Protein AF-A0A182LRI2-F1 (afdb_monomer_lite)

Structure (mmCIF, N/CA/C/O backbone):
data_AF-A0A182LRI2-F1
#
_entry.id   AF-A0A182LRI2-F1
#
loop_
_atom_site.group_PDB
_atom_site.id
_atom_site.type_symbol
_atom_site.label_atom_id
_atom_site.label_alt_id
_atom_site.label_comp_id
_atom_site.label_asym_id
_atom_site.label_entity_id
_atom_site.label_seq_id
_atom_site.pdbx_PDB_ins_code
_atom_site.Cartn_x
_atom_site.Cartn_y
_atom_site.Cartn_z
_atom_site.occupancy
_atom_site.B_iso_or_equiv
_atom_site.auth_seq_id
_atom_site.auth_comp_id
_atom_site.auth_asym_id
_atom_site.auth_atom_id
_atom_site.pdbx_PDB_model_num
ATOM 1 N N . MET A 1 1 ? 10.191 -14.625 -19.311 1.00 62.12 1 MET A N 1
ATOM 2 C CA . MET A 1 1 ? 11.609 -14.871 -19.657 1.00 62.12 1 MET A CA 1
ATOM 3 C C . MET A 1 1 ? 11.807 -14.987 -21.168 1.00 62.12 1 MET A C 1
ATOM 5 O O . MET A 1 1 ? 12.563 -14.199 -21.714 1.00 62.12 1 MET A O 1
ATOM 9 N N . ILE A 1 2 ? 11.053 -15.859 -21.853 1.00 77.94 2 ILE A N 1
ATOM 10 C CA . ILE A 1 2 ? 11.145 -16.074 -23.314 1.00 77.94 2 ILE A CA 1
ATOM 11 C C . ILE A 1 2 ? 10.992 -14.772 -24.117 1.00 77.94 2 ILE A C 1
ATOM 13 O O . ILE A 1 2 ? 11.829 -14.479 -24.958 1.00 77.94 2 ILE A O 1
ATOM 17 N N . LYS A 1 3 ? 9.995 -13.933 -23.792 1.00 77.19 3 LYS A N 1
ATOM 18 C CA . LYS A 1 3 ? 9.795 -12.628 -24.455 1.00 77.19 3 LYS A CA 1
ATOM 19 C C . LYS A 1 3 ? 11.048 -11.735 -24.443 1.00 77.19 3 LYS A C 1
ATOM 21 O O . LYS A 1 3 ? 11.321 -11.081 -25.433 1.00 77.19 3 LYS A O 1
ATOM 26 N N . MET A 1 4 ? 11.810 -11.726 -23.349 1.00 84.06 4 MET A N 1
ATOM 27 C CA . MET A 1 4 ? 13.018 -10.901 -23.223 1.00 84.06 4 MET A CA 1
ATOM 28 C C . MET A 1 4 ? 14.158 -11.441 -24.093 1.00 84.06 4 MET A C 1
ATOM 30 O O . MET A 1 4 ? 14.814 -10.671 -24.783 1.00 84.06 4 MET A O 1
ATOM 34 N N . MET A 1 5 ? 14.351 -12.765 -24.096 1.00 84.88 5 MET A N 1
ATOM 35 C CA . MET A 1 5 ? 15.349 -13.434 -24.939 1.00 84.88 5 MET A CA 1
ATOM 36 C C . MET A 1 5 ? 15.062 -13.214 -26.427 1.00 84.88 5 MET A C 1
ATOM 38 O O . MET A 1 5 ? 15.963 -12.862 -27.179 1.00 84.88 5 MET A O 1
ATOM 42 N N . VAL A 1 6 ? 13.796 -13.335 -26.837 1.00 89.12 6 VAL A N 1
ATOM 43 C CA . VAL A 1 6 ? 13.377 -13.090 -28.224 1.00 89.12 6 VAL A CA 1
ATOM 44 C C . VAL A 1 6 ? 13.665 -11.645 -28.648 1.00 89.12 6 VAL A C 1
ATOM 46 O O . VAL A 1 6 ? 14.217 -11.440 -29.723 1.00 89.12 6 VAL A O 1
ATOM 49 N N . THR A 1 7 ? 13.378 -10.645 -27.807 1.00 87.75 7 THR A N 1
ATOM 50 C CA . THR A 1 7 ? 13.679 -9.235 -28.125 1.00 87.75 7 THR A CA 1
ATOM 51 C C . THR A 1 7 ? 15.173 -8.983 -28.325 1.00 87.75 7 THR A C 1
ATOM 53 O O . THR A 1 7 ? 15.544 -8.280 -29.260 1.00 87.75 7 THR A O 1
ATOM 56 N N . VAL A 1 8 ? 16.037 -9.573 -27.490 1.00 88.69 8 VAL A N 1
ATOM 57 C CA . VAL A 1 8 ? 17.499 -9.444 -27.640 1.00 88.69 8 VAL A CA 1
ATOM 58 C C . VAL A 1 8 ? 17.961 -10.030 -28.975 1.00 88.69 8 VAL A C 1
ATOM 60 O O . VAL A 1 8 ? 18.724 -9.387 -29.692 1.00 88.69 8 VAL A O 1
ATOM 63 N N . VAL A 1 9 ? 17.448 -11.208 -29.348 1.00 92.00 9 VAL A N 1
ATOM 64 C CA . VAL A 1 9 ? 17.765 -11.842 -30.638 1.00 92.00 9 VAL A CA 1
ATOM 65 C C . VAL A 1 9 ? 17.278 -10.985 -31.808 1.00 92.00 9 VAL A C 1
ATOM 67 O O . VAL A 1 9 ? 18.029 -10.776 -32.754 1.00 92.00 9 VAL A O 1
ATOM 70 N N . ILE A 1 10 ? 16.067 -10.426 -31.734 1.00 92.88 10 ILE A N 1
ATOM 71 C CA . ILE A 1 10 ? 15.532 -9.548 -32.783 1.00 92.88 10 ILE A CA 1
ATOM 72 C C . ILE A 1 10 ? 16.414 -8.306 -32.957 1.00 92.88 10 ILE A C 1
ATOM 74 O O . ILE A 1 10 ? 16.828 -8.006 -34.074 1.00 92.88 10 ILE A O 1
ATOM 78 N N . VAL A 1 11 ? 16.757 -7.606 -31.872 1.00 92.50 11 VAL A N 1
ATOM 79 C CA . VAL A 1 11 ? 17.605 -6.405 -31.949 1.00 92.50 11 VAL A CA 1
ATOM 80 C C . VAL A 1 11 ? 18.990 -6.745 -32.494 1.00 92.50 11 VAL A C 1
ATOM 82 O O . VAL A 1 11 ? 19.477 -6.048 -33.380 1.00 92.50 11 VAL A O 1
ATOM 85 N N . PHE A 1 12 ? 19.583 -7.859 -32.057 1.00 93.12 12 PHE A N 1
ATOM 86 C CA . PHE A 1 12 ? 20.834 -8.357 -32.624 1.00 93.12 12 PHE A CA 1
ATOM 87 C C . PHE A 1 12 ? 20.717 -8.576 -34.138 1.00 93.12 12 PHE A C 1
ATOM 89 O O . PHE A 1 12 ? 21.536 -8.064 -34.898 1.00 93.12 12 PHE A O 1
ATOM 96 N N . THR A 1 13 ? 19.669 -9.263 -34.602 1.00 92.62 13 THR A N 1
ATOM 97 C CA . THR A 1 13 ? 19.474 -9.492 -36.040 1.00 92.62 13 THR A CA 1
ATOM 98 C C . THR A 1 13 ? 19.287 -8.192 -36.817 1.00 92.62 13 THR A C 1
ATOM 100 O O . THR A 1 13 ? 19.913 -8.032 -37.856 1.00 92.62 13 THR A O 1
ATOM 103 N N . ILE A 1 14 ? 18.517 -7.227 -36.306 1.00 93.31 14 ILE A N 1
ATOM 104 C CA . ILE A 1 14 ? 18.292 -5.932 -36.970 1.00 93.31 14 ILE A CA 1
ATOM 105 C C . ILE A 1 14 ? 19.585 -5.111 -37.052 1.00 93.31 14 ILE A C 1
ATOM 107 O O . ILE A 1 14 ? 19.828 -4.469 -38.069 1.00 93.31 14 ILE A O 1
ATOM 111 N N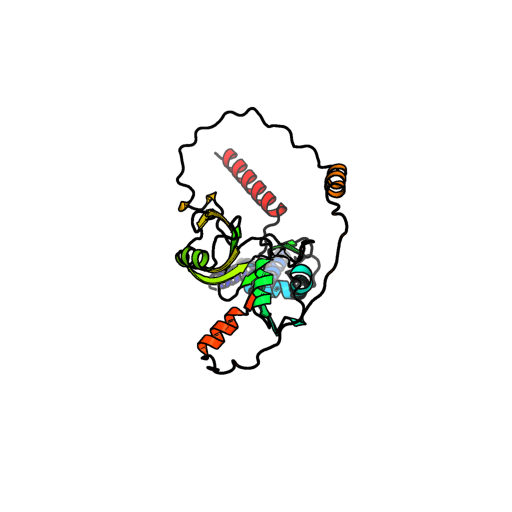 . CYS A 1 15 ? 20.435 -5.146 -36.023 1.00 93.75 15 CYS A N 1
ATOM 112 C CA . CYS A 1 15 ? 21.721 -4.446 -36.035 1.00 93.75 15 CYS A CA 1
ATOM 113 C C . CYS A 1 15 ? 22.718 -5.062 -37.030 1.00 93.75 15 CYS A C 1
ATOM 115 O O . CYS A 1 15 ? 23.471 -4.336 -37.675 1.00 93.75 15 CYS A O 1
ATOM 117 N N . TRP A 1 16 ? 22.725 -6.390 -37.172 1.00 93.12 16 TRP A N 1
ATOM 118 C CA . TRP A 1 16 ? 23.696 -7.106 -38.009 1.00 93.12 16 TRP A CA 1
ATOM 119 C C . TRP A 1 16 ? 23.245 -7.324 -39.458 1.00 93.12 16 TRP A C 1
ATOM 121 O O . TRP A 1 16 ? 24.090 -7.463 -40.347 1.00 93.12 16 TRP A O 1
ATOM 131 N N . LEU A 1 17 ? 21.939 -7.358 -39.727 1.00 93.00 17 LEU A N 1
ATOM 132 C CA . LEU A 1 17 ? 21.389 -7.631 -41.058 1.00 93.00 17 LEU A CA 1
ATOM 133 C C . LEU A 1 17 ? 21.852 -6.620 -42.130 1.00 93.00 17 LEU A C 1
ATOM 135 O O . LEU A 1 17 ? 22.279 -7.079 -43.190 1.00 93.00 17 LEU A O 1
ATOM 139 N N . PRO A 1 18 ? 21.861 -5.290 -41.893 1.00 91.06 18 PRO A N 1
ATOM 140 C CA . PRO A 1 18 ? 22.287 -4.313 -42.899 1.00 91.06 18 PRO A CA 1
ATOM 141 C C . PRO A 1 18 ? 23.746 -4.496 -43.325 1.00 91.06 18 PRO A C 1
ATOM 143 O O . PRO A 1 18 ? 24.063 -4.411 -44.509 1.00 91.06 18 PRO A O 1
ATOM 146 N N . PHE A 1 19 ? 24.629 -4.811 -42.372 1.00 90.81 19 PHE A N 1
ATOM 147 C CA . PHE A 1 19 ? 26.045 -5.048 -42.648 1.00 90.81 19 PHE A CA 1
ATOM 148 C C . PHE A 1 19 ? 26.262 -6.337 -43.452 1.00 90.81 19 PHE A C 1
ATOM 150 O O . PHE A 1 19 ? 26.981 -6.333 -44.449 1.00 90.81 19 PHE A O 1
ATOM 157 N N . ASN A 1 20 ? 25.591 -7.430 -43.074 1.00 90.31 20 ASN A N 1
ATOM 158 C CA . ASN A 1 20 ? 25.670 -8.690 -43.819 1.00 90.31 20 ASN A CA 1
ATOM 159 C C . ASN A 1 20 ? 25.098 -8.551 -45.237 1.00 90.31 20 ASN A C 1
ATOM 161 O O . ASN A 1 20 ? 25.677 -9.071 -46.188 1.00 90.31 20 ASN A O 1
ATOM 165 N N . PHE A 1 21 ? 24.003 -7.806 -45.400 1.00 91.50 21 PHE A N 1
ATOM 166 C CA . PHE A 1 21 ? 23.430 -7.521 -46.712 1.00 91.50 21 PHE A CA 1
ATOM 167 C C . PHE A 1 21 ? 24.389 -6.707 -47.591 1.00 91.50 21 PHE A C 1
ATOM 169 O O . PHE A 1 21 ? 24.626 -7.073 -48.742 1.00 91.50 21 PHE A O 1
ATOM 176 N N . LEU A 1 22 ? 25.012 -5.660 -47.037 1.00 88.12 22 LEU A N 1
ATOM 177 C CA . LEU A 1 22 ? 26.025 -4.862 -47.735 1.00 88.12 22 LEU A CA 1
ATOM 178 C C . LEU A 1 22 ? 27.200 -5.731 -48.222 1.00 88.12 22 LEU A C 1
ATOM 180 O O . LEU A 1 22 ? 27.642 -5.589 -49.360 1.00 88.12 22 LEU A O 1
ATOM 184 N N . MET A 1 23 ? 27.670 -6.661 -47.383 1.00 85.75 23 MET A N 1
ATOM 185 C CA . MET A 1 23 ? 28.756 -7.589 -47.723 1.00 85.75 23 MET A CA 1
ATOM 186 C C . MET A 1 23 ? 28.373 -8.584 -48.831 1.00 85.75 23 MET A C 1
ATOM 188 O O . MET A 1 23 ? 29.215 -8.936 -49.659 1.00 85.75 23 MET A O 1
ATOM 192 N N . LEU A 1 24 ? 27.112 -9.028 -48.880 1.00 89.25 24 LEU A N 1
ATOM 193 C CA . LEU A 1 24 ? 26.620 -9.969 -49.895 1.00 89.25 24 LEU A CA 1
ATOM 194 C C . LEU A 1 24 ? 26.420 -9.321 -51.270 1.00 89.25 24 LEU A C 1
ATOM 196 O O . LEU A 1 24 ? 26.635 -9.978 -52.288 1.00 89.25 24 LEU A O 1
ATOM 200 N N . MET A 1 25 ? 26.053 -8.038 -51.310 1.00 84.62 25 MET A N 1
ATOM 201 C CA . MET A 1 25 ? 25.755 -7.312 -52.550 1.00 84.62 25 MET A CA 1
ATOM 202 C C . MET A 1 25 ? 26.985 -7.030 -53.432 1.00 84.62 25 MET A C 1
ATOM 204 O O . MET A 1 25 ? 26.803 -6.575 -54.557 1.00 84.62 25 MET A O 1
ATOM 208 N N . LYS A 1 26 ? 28.216 -7.304 -52.954 1.00 76.00 26 LYS A N 1
ATOM 209 C CA . LYS A 1 26 ? 29.491 -7.155 -53.698 1.00 76.00 26 LYS A CA 1
ATOM 210 C C . LYS A 1 26 ? 29.527 -5.899 -54.581 1.00 76.00 26 LYS A C 1
ATOM 212 O O . LYS A 1 26 ? 29.791 -5.972 -55.781 1.00 76.00 26 LYS A O 1
ATOM 217 N N . LEU A 1 27 ? 29.218 -4.749 -53.983 1.00 81.38 27 LEU A N 1
ATOM 218 C CA . LEU A 1 27 ? 29.159 -3.489 -54.715 1.00 81.38 27 LEU A CA 1
ATOM 219 C C . LEU A 1 27 ? 30.533 -3.119 -55.298 1.00 81.38 27 LEU A C 1
ATOM 221 O O . LEU A 1 27 ? 31.558 -3.377 -54.659 1.00 81.38 27 LEU A O 1
ATOM 225 N N . PRO A 1 28 ? 30.571 -2.506 -56.494 1.00 80.75 28 PRO A N 1
ATOM 226 C CA . PRO A 1 28 ? 31.823 -2.090 -57.104 1.00 80.75 28 PRO A CA 1
ATOM 227 C C . PRO A 1 28 ? 32.493 -1.006 -56.254 1.00 80.75 28 PRO A C 1
ATOM 229 O O . PRO A 1 28 ? 31.854 -0.054 -55.808 1.00 80.75 28 PRO A O 1
ATOM 232 N N . SER A 1 29 ? 33.808 -1.127 -56.062 1.00 75.56 29 SER A N 1
ATOM 233 C CA . SER A 1 29 ? 34.606 -0.199 -55.245 1.00 75.56 29 SER A CA 1
ATOM 234 C C . SER A 1 29 ? 34.653 1.236 -55.786 1.00 75.56 29 SER A C 1
ATOM 236 O O . SER A 1 29 ? 35.147 2.119 -55.098 1.00 75.56 29 SER A O 1
ATOM 238 N N . SER A 1 30 ? 34.136 1.476 -56.994 1.00 78.12 30 SER A N 1
ATOM 239 C CA . SER A 1 30 ? 34.004 2.797 -57.617 1.00 78.12 30 SER A CA 1
ATOM 240 C C . SER A 1 30 ? 32.786 3.593 -57.131 1.00 78.12 30 SER A C 1
ATOM 242 O O . SER A 1 30 ? 32.527 4.675 -57.645 1.00 78.12 30 SER A O 1
ATOM 244 N N . TRP A 1 31 ? 31.982 3.051 -56.212 1.00 83.06 31 TRP A N 1
ATOM 245 C CA . TRP A 1 31 ? 30.858 3.776 -55.623 1.00 83.06 31 TRP A CA 1
ATOM 246 C C . TRP A 1 31 ? 31.335 4.687 -54.492 1.00 83.06 31 TRP A C 1
ATOM 248 O O . TRP A 1 31 ? 31.648 4.215 -53.400 1.00 83.06 31 TRP A O 1
ATOM 258 N N . ASP A 1 32 ? 31.287 5.997 -54.723 1.00 84.50 32 ASP A N 1
ATOM 259 C CA . ASP A 1 32 ? 31.742 7.025 -53.772 1.00 84.50 32 ASP A CA 1
ATOM 260 C C . ASP A 1 32 ? 31.018 6.983 -52.412 1.00 84.50 32 ASP A C 1
ATOM 262 O O . ASP A 1 32 ? 31.558 7.403 -51.390 1.00 84.50 32 ASP A O 1
ATOM 266 N N . LEU A 1 33 ? 29.798 6.434 -52.368 1.00 86.44 33 LEU A N 1
ATOM 267 C CA . LEU A 1 33 ? 29.004 6.298 -51.141 1.00 86.44 33 LEU A CA 1
ATOM 268 C C . LEU A 1 33 ? 29.312 5.024 -50.336 1.00 86.44 33 LEU A C 1
ATOM 270 O O . LEU A 1 33 ? 28.900 4.913 -49.178 1.00 86.44 33 LEU A O 1
ATOM 274 N N . LEU A 1 34 ? 30.028 4.058 -50.919 1.00 86.44 34 LEU A N 1
ATOM 275 C CA . LEU A 1 34 ? 30.298 2.758 -50.301 1.00 86.44 34 LEU A CA 1
ATOM 276 C C . LEU A 1 34 ? 31.024 2.866 -48.944 1.00 86.44 34 LEU A C 1
ATOM 278 O O . LEU A 1 34 ? 30.586 2.191 -48.010 1.00 86.44 34 LEU A O 1
ATOM 282 N N . PRO A 1 35 ? 32.053 3.724 -48.763 1.00 87.12 35 PRO A N 1
ATOM 283 C CA . PRO A 1 35 ? 32.730 3.869 -47.471 1.00 87.12 35 PRO A CA 1
ATOM 284 C C . PRO A 1 35 ? 31.806 4.395 -46.365 1.00 87.12 35 PRO A C 1
ATOM 286 O O . PRO A 1 35 ? 31.894 3.949 -45.222 1.00 87.12 35 PRO A O 1
ATOM 289 N N . TYR A 1 36 ? 30.884 5.303 -46.702 1.00 89.81 36 TYR A N 1
ATOM 290 C CA . TYR A 1 36 ? 29.941 5.891 -45.748 1.00 89.81 36 TYR A CA 1
ATOM 291 C C . TYR A 1 36 ? 28.894 4.874 -45.281 1.00 89.81 36 TYR A C 1
ATOM 293 O O . TYR A 1 36 ? 28.657 4.745 -44.079 1.00 89.81 36 TYR A O 1
ATOM 301 N N . PHE A 1 37 ? 28.305 4.107 -46.207 1.00 89.38 37 PHE A N 1
ATOM 302 C CA . PHE A 1 37 ? 27.366 3.034 -45.859 1.00 89.38 37 PHE A CA 1
ATOM 303 C C . PHE A 1 37 ? 28.043 1.900 -45.092 1.00 89.38 37 PHE A C 1
ATOM 305 O O . PHE A 1 37 ? 27.476 1.388 -44.125 1.00 89.38 37 PHE A O 1
ATOM 312 N N . TRP A 1 38 ? 29.267 1.539 -45.483 1.00 89.75 38 TRP A N 1
ATOM 313 C CA . TRP A 1 38 ? 30.060 0.547 -44.768 1.00 89.75 38 TRP A CA 1
ATOM 314 C C . TRP A 1 38 ? 30.314 0.981 -43.327 1.00 89.75 38 TRP A C 1
ATOM 316 O O . TRP A 1 38 ? 30.024 0.222 -42.404 1.00 89.75 38 TRP A O 1
ATOM 326 N N . PHE A 1 39 ? 30.763 2.223 -43.122 1.00 91.81 39 PHE A N 1
ATOM 327 C CA . PHE A 1 39 ? 31.001 2.765 -41.788 1.00 91.81 39 PHE A CA 1
ATOM 328 C C . PHE A 1 39 ? 29.718 2.798 -40.949 1.00 91.81 39 PHE A C 1
ATOM 330 O O . PHE A 1 39 ? 29.716 2.303 -39.824 1.00 91.81 39 PHE A O 1
ATOM 337 N N . ALA A 1 40 ? 28.611 3.304 -41.501 1.00 92.38 40 ALA A N 1
ATOM 338 C CA . ALA A 1 40 ? 27.336 3.407 -40.793 1.00 92.38 40 ALA A CA 1
ATOM 339 C C . ALA A 1 40 ? 26.783 2.037 -40.361 1.00 92.38 40 ALA A C 1
ATOM 341 O O . ALA A 1 40 ? 26.404 1.859 -39.201 1.00 92.38 40 ALA A O 1
ATOM 342 N N . PHE A 1 41 ? 26.761 1.050 -41.263 1.00 92.12 41 PHE A N 1
ATOM 343 C CA . PHE A 1 41 ? 26.257 -0.288 -40.942 1.00 92.12 41 PHE A CA 1
ATOM 344 C C . PHE A 1 41 ? 27.204 -1.071 -40.038 1.00 92.12 41 PHE A C 1
ATOM 346 O O . PHE A 1 41 ? 26.739 -1.833 -39.192 1.00 92.12 41 PHE A O 1
ATOM 353 N N . HIS A 1 42 ? 28.514 -0.853 -40.154 1.00 90.75 42 HIS A N 1
ATOM 354 C CA . HIS A 1 42 ? 29.480 -1.435 -39.232 1.00 90.75 42 HIS A CA 1
ATOM 355 C C . HIS A 1 42 ? 29.307 -0.880 -37.811 1.00 90.75 42 HIS A C 1
ATOM 357 O O . HIS A 1 42 ? 29.251 -1.644 -36.848 1.00 90.75 42 HIS A O 1
ATOM 363 N N . TRP A 1 43 ? 29.136 0.436 -37.665 1.00 93.81 43 TRP A N 1
ATOM 364 C CA . TRP A 1 43 ? 28.860 1.064 -36.370 1.00 93.81 43 TRP A CA 1
ATOM 365 C C . TRP A 1 43 ? 27.548 0.581 -35.748 1.00 93.81 43 TRP A C 1
ATOM 367 O O . TRP A 1 43 ? 27.509 0.277 -34.555 1.00 93.81 43 TRP A O 1
ATOM 377 N N . LEU A 1 44 ? 26.492 0.454 -36.556 1.00 91.94 44 LEU A N 1
ATOM 378 C CA . LEU A 1 44 ? 25.209 -0.094 -36.114 1.00 91.94 44 LEU A CA 1
ATOM 379 C C . LEU A 1 44 ? 25.330 -1.556 -35.657 1.00 91.94 44 LEU A C 1
ATOM 381 O O . LEU A 1 44 ? 24.732 -1.943 -34.654 1.00 91.94 44 LEU A O 1
ATOM 385 N N . ALA A 1 45 ? 26.123 -2.368 -36.359 1.00 90.88 45 ALA A N 1
ATOM 386 C CA . ALA A 1 45 ? 26.392 -3.739 -35.946 1.00 90.88 45 ALA A CA 1
ATOM 387 C C . ALA A 1 45 ? 27.145 -3.770 -34.611 1.00 90.88 45 ALA A C 1
ATOM 389 O O . ALA A 1 45 ? 26.780 -4.539 -33.729 1.00 90.88 45 ALA A O 1
ATOM 390 N N . MET A 1 46 ? 28.139 -2.902 -34.405 1.00 90.00 46 MET A N 1
ATOM 391 C CA . MET A 1 46 ? 28.906 -2.844 -33.153 1.00 90.00 46 MET A CA 1
ATOM 392 C C . MET A 1 46 ? 28.088 -2.314 -31.962 1.00 90.00 46 MET A C 1
ATOM 394 O O . MET A 1 46 ? 28.307 -2.756 -30.833 1.00 90.00 46 MET A O 1
ATOM 398 N N . SER A 1 47 ? 27.091 -1.449 -32.185 1.00 92.00 47 SER A N 1
ATOM 399 C CA . SER A 1 47 ? 26.249 -0.894 -31.113 1.00 92.00 47 SER A CA 1
ATOM 400 C C . SER A 1 47 ? 25.233 -1.882 -30.519 1.00 92.00 47 SER A C 1
ATOM 402 O O . SER A 1 47 ? 24.612 -1.560 -29.504 1.00 92.00 47 SER A O 1
ATOM 404 N N . HIS A 1 48 ? 25.092 -3.101 -31.069 1.00 88.88 48 HIS A N 1
ATOM 405 C CA . HIS A 1 48 ? 24.136 -4.122 -30.601 1.00 88.88 48 HIS A CA 1
ATOM 406 C C . HIS A 1 48 ? 24.187 -4.352 -29.074 1.00 88.88 48 HIS A C 1
ATOM 408 O O . HIS A 1 48 ? 23.162 -4.554 -28.424 1.00 88.88 48 HIS A O 1
ATOM 414 N N . SER A 1 49 ? 25.385 -4.267 -28.486 1.00 86.44 49 SER A N 1
ATOM 415 C CA . SER A 1 49 ? 25.611 -4.462 -27.050 1.00 86.44 49 SER A CA 1
ATOM 416 C C . SER A 1 49 ? 25.063 -3.322 -26.178 1.00 86.44 49 SER A C 1
ATOM 418 O O . SER A 1 49 ? 24.672 -3.563 -25.035 1.00 86.44 49 SER A O 1
ATOM 420 N N . CYS A 1 50 ? 24.963 -2.098 -26.710 1.00 86.69 50 CYS A N 1
ATOM 421 C CA . CYS A 1 50 ? 24.426 -0.929 -26.004 1.00 86.69 50 CYS A CA 1
ATOM 422 C C . CYS A 1 50 ? 22.902 -0.998 -25.816 1.00 86.69 50 CYS A C 1
ATOM 424 O O . CYS A 1 50 ? 22.368 -0.387 -24.890 1.00 86.69 50 CYS A O 1
ATOM 426 N N . TYR A 1 51 ? 22.193 -1.767 -26.650 1.00 87.06 51 TYR A N 1
ATOM 427 C CA . TYR A 1 51 ? 20.743 -1.939 -26.521 1.00 87.06 51 TYR A CA 1
ATOM 428 C C . TYR A 1 51 ? 20.355 -2.938 -25.427 1.00 87.06 51 TYR A C 1
ATOM 430 O O . TYR A 1 51 ? 19.237 -2.871 -24.920 1.00 87.06 51 TYR A O 1
ATOM 438 N N . ASN A 1 52 ? 21.261 -3.827 -25.007 1.00 85.75 52 ASN A N 1
ATOM 439 C CA . ASN A 1 52 ? 20.965 -4.849 -24.000 1.00 85.75 52 ASN A CA 1
ATOM 440 C C . ASN A 1 52 ? 20.461 -4.242 -22.671 1.00 85.75 52 ASN A C 1
ATOM 442 O O . ASN A 1 52 ? 19.360 -4.606 -22.249 1.00 85.75 52 ASN A O 1
ATOM 446 N N . PRO A 1 53 ? 21.151 -3.265 -22.037 1.00 81.06 53 PRO A N 1
ATOM 447 C CA . PRO A 1 53 ? 20.625 -2.569 -20.857 1.00 81.06 53 PRO A CA 1
ATOM 448 C C . PRO A 1 53 ? 19.252 -1.925 -21.082 1.00 81.06 53 PRO A C 1
ATOM 450 O O . PRO A 1 53 ? 18.392 -2.004 -20.209 1.00 81.06 53 PRO A O 1
ATOM 453 N N . ILE A 1 54 ? 19.015 -1.336 -22.259 1.00 81.44 54 ILE A N 1
ATOM 454 C CA . ILE A 1 54 ? 17.751 -0.666 -22.602 1.00 81.44 54 ILE A CA 1
ATOM 455 C C . ILE A 1 54 ? 16.603 -1.684 -22.665 1.00 81.44 54 ILE A C 1
ATOM 457 O O . ILE A 1 54 ? 15.545 -1.468 -22.070 1.00 81.44 54 ILE A O 1
ATOM 461 N N . ILE A 1 55 ? 16.827 -2.829 -23.316 1.00 84.62 55 ILE A N 1
ATOM 462 C CA . ILE A 1 55 ? 15.859 -3.932 -23.412 1.00 84.62 55 ILE A CA 1
ATOM 463 C C . ILE A 1 55 ? 15.534 -4.478 -22.016 1.00 84.62 55 ILE A C 1
ATOM 465 O O . ILE A 1 55 ? 14.363 -4.691 -21.685 1.00 84.62 55 ILE A O 1
ATOM 469 N N . TYR A 1 56 ? 16.551 -4.659 -21.167 1.00 81.38 56 TYR A N 1
ATOM 470 C CA . TYR A 1 56 ? 16.357 -5.113 -19.790 1.00 81.38 56 TYR A CA 1
ATOM 471 C C . TYR A 1 56 ? 15.585 -4.094 -18.944 1.00 81.38 56 TYR A C 1
ATOM 473 O O . TYR A 1 56 ? 14.682 -4.484 -18.200 1.00 81.38 56 TYR A O 1
ATOM 481 N N . CYS A 1 57 ? 15.868 -2.799 -19.096 1.00 72.19 57 CYS A N 1
ATOM 482 C CA . CYS A 1 57 ? 15.135 -1.724 -18.427 1.00 72.19 57 CYS A CA 1
ATOM 483 C C . CYS A 1 57 ? 13.667 -1.648 -18.862 1.00 72.19 57 CYS A C 1
ATOM 485 O O . CYS A 1 57 ? 12.800 -1.384 -18.028 1.00 72.19 57 CYS A O 1
ATOM 487 N N . TYR A 1 58 ? 13.366 -1.905 -20.137 1.00 75.50 58 TYR A N 1
ATOM 488 C CA . TYR A 1 58 ? 11.995 -1.875 -20.644 1.00 75.50 58 TYR A CA 1
ATOM 489 C C . TYR A 1 58 ? 11.178 -3.105 -20.214 1.00 75.50 58 TYR A C 1
ATOM 491 O O . TYR A 1 58 ? 10.036 -2.972 -19.778 1.00 75.50 58 TYR A O 1
ATOM 499 N N . MET A 1 59 ? 11.753 -4.310 -20.301 1.00 72.69 59 MET A N 1
ATOM 500 C CA . MET A 1 59 ? 10.993 -5.563 -20.171 1.00 72.69 59 MET A CA 1
ATOM 501 C C . MET A 1 59 ? 11.042 -6.214 -18.786 1.00 72.69 59 MET A C 1
ATOM 503 O O . MET A 1 59 ? 10.254 -7.124 -18.518 1.00 72.69 59 MET A O 1
ATOM 507 N N . ASN A 1 60 ? 11.951 -5.794 -17.901 1.00 74.06 60 ASN A N 1
ATOM 508 C CA . ASN A 1 60 ? 12.104 -6.396 -16.580 1.00 74.06 60 ASN A CA 1
ATOM 509 C C . ASN A 1 60 ? 11.943 -5.349 -15.474 1.00 74.06 60 ASN A C 1
ATOM 511 O O . ASN A 1 60 ? 12.867 -4.610 -15.143 1.00 74.06 60 ASN A O 1
ATOM 515 N N . ALA A 1 61 ? 10.770 -5.341 -14.836 1.00 65.00 61 ALA A N 1
ATOM 516 C CA . ALA A 1 61 ? 10.455 -4.421 -13.743 1.00 65.00 61 ALA A CA 1
ATOM 517 C C . ALA A 1 61 ? 11.436 -4.523 -12.557 1.00 65.00 61 ALA A C 1
ATOM 519 O O . ALA A 1 61 ? 11.724 -3.516 -11.903 1.00 65.00 61 ALA A O 1
ATOM 520 N N . ARG A 1 62 ? 11.989 -5.716 -12.292 1.00 64.88 62 ARG A N 1
ATOM 521 C CA . ARG A 1 62 ? 12.966 -5.938 -11.216 1.00 64.88 62 ARG A CA 1
ATOM 522 C C . ARG A 1 62 ? 14.332 -5.348 -11.572 1.00 64.88 62 ARG A C 1
ATOM 524 O O . ARG A 1 62 ? 14.942 -4.701 -10.728 1.00 64.88 62 ARG A O 1
ATOM 531 N N . PHE A 1 63 ? 14.766 -5.511 -12.823 1.00 68.69 63 PHE A N 1
ATOM 532 C CA . PHE A 1 63 ? 15.999 -4.900 -13.330 1.00 68.69 63 PHE A CA 1
ATOM 533 C C . PHE A 1 63 ? 15.878 -3.376 -13.400 1.00 68.69 63 PHE A C 1
ATOM 535 O O . PHE A 1 63 ? 16.742 -2.674 -12.890 1.00 68.69 63 PHE A O 1
ATOM 542 N N . ARG A 1 64 ? 14.755 -2.862 -13.919 1.00 68.12 64 ARG A N 1
ATOM 543 C CA . ARG A 1 64 ? 14.437 -1.428 -13.962 1.00 68.12 64 ARG A CA 1
ATOM 544 C C . ARG A 1 64 ? 14.533 -0.777 -12.585 1.00 68.12 64 ARG A C 1
ATOM 546 O O . ARG A 1 64 ? 15.093 0.301 -12.455 1.00 68.12 64 ARG A O 1
ATOM 553 N N . SER A 1 65 ? 14.015 -1.445 -11.555 1.00 63.72 65 SER A N 1
ATOM 554 C CA . SER A 1 65 ? 14.055 -0.931 -10.182 1.00 63.72 65 SER A CA 1
ATOM 555 C C . SER A 1 65 ? 15.484 -0.849 -9.635 1.00 63.72 65 SER A C 1
ATOM 557 O O . SER A 1 65 ? 15.831 0.141 -9.003 1.00 63.72 65 SER A O 1
ATOM 559 N N . GLY A 1 66 ? 16.327 -1.851 -9.912 1.00 66.88 66 GLY A N 1
ATOM 560 C CA . GLY A 1 66 ? 17.748 -1.813 -9.549 1.00 66.88 66 GLY A CA 1
ATOM 561 C C . GLY A 1 66 ? 18.553 -0.798 -10.367 1.00 66.88 66 GLY A C 1
ATOM 562 O O . GLY A 1 66 ? 19.420 -0.126 -9.827 1.00 66.88 66 GLY A O 1
ATOM 563 N N . PHE A 1 67 ? 18.241 -0.633 -11.651 1.00 70.94 67 PHE A N 1
ATOM 564 C CA . PHE A 1 67 ? 18.926 0.315 -12.529 1.00 70.94 67 PHE A CA 1
ATOM 565 C C . PHE A 1 67 ? 18.610 1.771 -12.167 1.00 70.94 67 PHE A C 1
ATOM 567 O O . PHE A 1 67 ? 19.517 2.593 -12.105 1.00 70.94 67 PHE A O 1
ATOM 574 N N . ILE A 1 68 ? 17.349 2.079 -11.842 1.00 65.62 68 ILE A N 1
ATOM 575 C CA . ILE A 1 68 ? 16.960 3.397 -11.314 1.00 65.62 68 ILE A CA 1
ATOM 576 C C . ILE A 1 68 ? 17.663 3.675 -9.978 1.00 65.62 68 ILE A C 1
ATOM 578 O O . ILE A 1 68 ? 18.104 4.796 -9.755 1.00 65.62 68 ILE A O 1
ATOM 582 N N . LEU A 1 69 ? 17.836 2.659 -9.124 1.00 65.38 69 LEU A N 1
ATOM 583 C CA . LEU A 1 69 ? 18.598 2.801 -7.880 1.00 65.38 69 LEU A CA 1
ATOM 584 C C . LEU A 1 69 ? 20.074 3.150 -8.141 1.00 65.38 69 LEU A C 1
ATOM 586 O O . LEU A 1 69 ? 20.631 3.993 -7.448 1.00 65.38 69 LEU A O 1
ATOM 590 N N . VAL A 1 70 ? 20.708 2.537 -9.144 1.00 70.38 70 VAL A N 1
ATOM 591 C CA . VAL A 1 70 ? 22.097 2.863 -9.525 1.00 70.38 70 VAL A CA 1
ATOM 592 C C . VAL A 1 70 ? 22.193 4.257 -10.156 1.00 70.38 70 VAL A C 1
ATOM 594 O O . VAL A 1 70 ? 23.150 4.982 -9.900 1.00 70.38 70 VAL A O 1
ATOM 597 N N . LEU A 1 71 ? 21.192 4.666 -10.939 1.00 69.38 71 LEU A N 1
ATOM 598 C CA . LEU A 1 71 ? 21.131 5.985 -11.579 1.00 69.38 71 LEU A CA 1
ATOM 599 C C . LEU A 1 71 ? 20.557 7.095 -10.685 1.00 69.38 71 LEU A C 1
ATOM 601 O O . LEU A 1 71 ? 20.354 8.209 -11.161 1.00 69.38 71 LEU A O 1
ATOM 605 N N . HIS A 1 72 ? 20.335 6.831 -9.396 1.00 61.47 72 HIS A N 1
ATOM 606 C CA . HIS A 1 72 ? 19.726 7.774 -8.452 1.00 61.47 72 HIS A CA 1
ATOM 607 C C . HIS A 1 72 ? 20.519 9.086 -8.278 1.00 61.47 72 HIS A C 1
ATOM 609 O O . HIS A 1 72 ? 19.985 10.070 -7.782 1.00 61.47 72 HIS A O 1
ATOM 615 N N . GLY A 1 73 ? 21.792 9.114 -8.687 1.00 58.59 73 GLY A N 1
ATOM 616 C CA . GLY A 1 73 ? 22.637 10.313 -8.678 1.00 58.59 73 GLY A CA 1
ATOM 617 C C . GLY A 1 73 ? 22.617 11.140 -9.969 1.00 58.59 73 GLY A C 1
ATOM 618 O O . GLY A 1 73 ? 23.299 12.160 -10.031 1.00 58.59 73 GLY A O 1
ATOM 619 N N . VAL A 1 74 ? 21.893 10.715 -11.012 1.00 69.88 74 VAL A N 1
ATOM 620 C CA . VAL A 1 74 ? 21.859 11.421 -12.302 1.00 69.88 74 VAL A CA 1
ATOM 621 C C . VAL A 1 74 ? 20.715 12.445 -12.310 1.00 69.88 74 VAL A C 1
ATOM 623 O O . VAL A 1 74 ? 19.555 12.057 -12.142 1.00 69.88 74 VAL A O 1
ATOM 626 N N . PRO A 1 75 ? 20.994 13.743 -12.538 1.00 57.44 75 PRO A N 1
ATOM 627 C CA . PRO A 1 75 ? 19.946 14.755 -12.631 1.00 57.44 75 PRO A CA 1
ATOM 628 C C . PRO A 1 75 ? 18.977 14.433 -13.781 1.00 57.44 75 PRO A C 1
ATOM 630 O O . PRO A 1 75 ? 19.399 14.201 -14.912 1.00 57.44 75 PRO A O 1
ATOM 633 N N . GLY A 1 76 ? 17.672 14.411 -13.487 1.00 57.75 76 GLY A N 1
ATOM 634 C CA . GLY A 1 76 ? 16.600 14.157 -14.463 1.00 57.75 76 GLY A CA 1
ATOM 635 C C . GLY A 1 76 ? 15.961 12.762 -14.410 1.00 57.75 76 GLY A C 1
ATOM 636 O O . GLY A 1 76 ? 14.956 12.535 -15.084 1.00 57.75 76 GLY A O 1
ATOM 637 N N . VAL A 1 77 ? 16.478 11.834 -13.598 1.00 59.69 77 VAL A N 1
ATOM 638 C CA . VAL A 1 77 ? 15.794 10.559 -13.316 1.00 59.69 77 VAL A CA 1
ATOM 639 C C . VAL A 1 77 ? 14.769 10.785 -12.193 1.00 59.69 77 VAL A C 1
ATOM 641 O O . VAL A 1 77 ? 15.141 11.357 -11.168 1.00 59.69 77 VAL A O 1
ATOM 644 N N . PRO A 1 78 ? 13.495 10.356 -12.335 1.00 56.06 78 PRO A N 1
ATOM 645 C CA . PRO A 1 78 ? 12.518 10.463 -11.254 1.00 56.06 78 PRO A CA 1
ATOM 646 C C . PRO A 1 78 ? 13.041 9.740 -10.013 1.00 56.06 78 PRO A C 1
ATOM 648 O O . PRO A 1 78 ? 13.254 8.523 -10.053 1.00 56.06 78 PRO A O 1
ATOM 651 N N . GLN A 1 79 ? 13.264 10.483 -8.927 1.00 58.38 79 GLN A N 1
ATOM 652 C CA . GLN A 1 79 ? 13.733 9.895 -7.679 1.00 58.38 79 GLN A CA 1
ATOM 653 C C . GLN A 1 79 ? 12.679 8.921 -7.159 1.00 58.38 79 GLN A C 1
ATOM 655 O O . GLN A 1 79 ? 11.493 9.238 -7.011 1.00 58.38 79 GLN A O 1
ATOM 660 N N . THR A 1 80 ? 13.113 7.688 -6.925 1.00 63.88 80 THR A N 1
ATOM 661 C CA . THR A 1 80 ? 12.288 6.692 -6.255 1.00 63.88 80 THR A CA 1
ATOM 662 C C . THR A 1 80 ? 12.386 6.905 -4.759 1.00 63.88 80 THR A C 1
ATOM 664 O O . THR A 1 80 ? 13.487 7.036 -4.243 1.00 63.88 80 THR A O 1
ATOM 667 N N . PHE A 1 81 ? 11.241 6.841 -4.086 1.00 67.44 81 PHE A N 1
ATOM 668 C CA . PHE A 1 81 ? 11.096 6.825 -2.630 1.00 67.44 81 PHE A CA 1
ATOM 669 C C . PHE A 1 81 ? 12.281 6.166 -1.888 1.00 67.44 81 PHE A C 1
ATOM 671 O O . PHE A 1 81 ? 12.487 4.952 -2.016 1.00 67.44 81 PHE A O 1
ATOM 678 N N . SER A 1 82 ? 13.046 6.948 -1.117 1.00 75.50 82 SER A N 1
ATOM 679 C CA . SER A 1 82 ? 14.216 6.472 -0.372 1.00 75.50 82 SER A CA 1
ATOM 680 C C . SER A 1 82 ? 13.824 5.831 0.963 1.00 75.50 82 SER A C 1
ATOM 682 O O . SER A 1 82 ? 12.764 6.093 1.535 1.00 75.50 82 SER A O 1
ATOM 684 N N . ILE A 1 83 ? 14.720 5.004 1.514 1.00 81.56 83 ILE A N 1
ATOM 685 C CA . ILE A 1 83 ? 14.586 4.482 2.885 1.00 81.56 83 ILE A CA 1
ATOM 686 C C . ILE A 1 83 ? 14.520 5.643 3.883 1.00 81.56 83 ILE A C 1
ATOM 688 O O . ILE A 1 83 ? 13.738 5.594 4.832 1.00 81.56 83 ILE A O 1
ATOM 692 N N . GLN A 1 84 ? 15.304 6.700 3.649 1.00 82.19 84 GLN A N 1
ATOM 693 C CA . GLN A 1 84 ? 15.352 7.864 4.530 1.00 82.19 84 GLN A CA 1
ATOM 694 C C . GLN A 1 84 ? 14.020 8.622 4.557 1.00 82.19 84 GLN A C 1
ATOM 696 O O . GLN A 1 84 ? 13.585 9.053 5.627 1.00 82.19 84 GLN A O 1
ATOM 701 N N . ASP A 1 85 ? 13.330 8.714 3.420 1.00 83.62 85 ASP A N 1
ATOM 702 C CA . ASP A 1 85 ? 12.003 9.329 3.343 1.00 83.62 85 ASP A CA 1
ATOM 703 C C . ASP A 1 85 ? 10.982 8.517 4.141 1.00 83.62 85 ASP A C 1
ATOM 705 O O . ASP A 1 85 ? 10.141 9.080 4.841 1.00 83.62 85 ASP A O 1
ATOM 709 N N . MET A 1 86 ? 11.097 7.184 4.113 1.00 83.75 86 MET A N 1
ATOM 710 C CA . MET A 1 86 ? 10.239 6.308 4.910 1.00 83.75 86 MET A CA 1
ATOM 711 C C . MET A 1 86 ? 10.456 6.490 6.405 1.00 83.75 86 MET A C 1
ATOM 713 O O . MET A 1 86 ? 9.498 6.587 7.169 1.00 83.75 86 MET A O 1
ATOM 717 N N . ILE A 1 87 ? 11.720 6.534 6.821 1.00 86.25 87 ILE A N 1
ATOM 718 C CA . ILE A 1 87 ? 12.083 6.755 8.220 1.00 86.25 87 ILE A CA 1
ATOM 719 C C . ILE A 1 87 ? 11.545 8.116 8.668 1.00 86.25 87 ILE A C 1
ATOM 721 O O . ILE A 1 87 ? 10.901 8.205 9.711 1.00 86.25 87 ILE A O 1
ATOM 725 N N . THR A 1 88 ? 11.732 9.153 7.851 1.00 86.44 88 THR A N 1
ATOM 726 C CA . THR A 1 88 ? 11.216 10.500 8.121 1.00 86.44 88 THR A CA 1
ATOM 727 C C . THR A 1 88 ? 9.693 10.492 8.247 1.00 86.44 88 THR A C 1
ATOM 729 O O . THR A 1 88 ? 9.148 11.033 9.205 1.00 86.44 88 THR A O 1
ATOM 732 N N . TYR A 1 89 ? 8.990 9.808 7.347 1.00 86.94 89 TYR A N 1
ATOM 733 C CA . TYR A 1 89 ? 7.540 9.642 7.418 1.00 86.94 89 TYR A CA 1
ATOM 734 C C . TYR A 1 89 ? 7.082 8.973 8.717 1.00 86.94 89 TYR A C 1
ATOM 736 O O . TYR A 1 89 ? 6.168 9.453 9.385 1.00 86.94 89 TYR A O 1
ATOM 744 N N . ILE A 1 90 ? 7.732 7.884 9.115 1.00 87.69 90 ILE A N 1
ATOM 745 C CA . ILE A 1 90 ? 7.365 7.142 10.326 1.00 87.69 90 ILE A CA 1
ATOM 746 C C . ILE A 1 90 ? 7.586 7.989 11.578 1.00 87.69 90 IL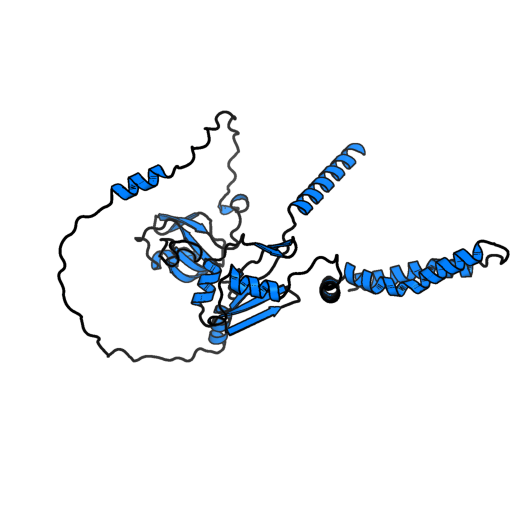E A C 1
ATOM 748 O O . ILE A 1 90 ? 6.720 8.048 12.452 1.00 87.69 90 ILE A O 1
ATOM 752 N N . MET A 1 91 ? 8.728 8.666 11.653 1.00 86.12 91 MET A N 1
ATOM 753 C CA . MET A 1 91 ? 9.097 9.454 12.825 1.00 86.12 91 MET A CA 1
ATOM 754 C C . MET A 1 91 ? 8.267 10.742 12.923 1.00 86.12 91 MET A C 1
ATOM 756 O O . MET A 1 91 ? 7.818 11.092 14.012 1.00 86.12 91 MET A O 1
ATOM 760 N N . CYS A 1 92 ? 8.030 11.436 11.804 1.00 82.81 92 CYS A N 1
ATOM 761 C CA . CYS A 1 92 ? 7.400 12.760 11.794 1.00 82.81 92 CYS A CA 1
ATOM 762 C C . CYS A 1 92 ? 5.888 12.735 11.540 1.00 82.81 92 CYS A C 1
ATOM 764 O O . CYS A 1 92 ? 5.174 13.547 12.113 1.00 82.81 92 CYS A O 1
ATOM 766 N N . GLN A 1 93 ? 5.382 11.841 10.684 1.00 83.12 93 GLN A N 1
ATOM 767 C CA . GLN A 1 93 ? 3.959 11.810 10.307 1.00 83.12 93 GLN A CA 1
ATOM 768 C C . GLN A 1 93 ? 3.172 10.761 11.096 1.00 83.12 93 GLN A C 1
ATOM 770 O O . GLN A 1 93 ? 2.060 11.037 11.548 1.00 83.12 93 GLN A O 1
ATOM 775 N N . LEU A 1 94 ? 3.747 9.570 11.300 1.00 85.31 94 LEU A N 1
ATOM 776 C CA . LEU A 1 94 ? 3.143 8.540 12.161 1.00 85.31 94 LEU A CA 1
ATOM 777 C C . LEU A 1 94 ? 3.468 8.740 13.649 1.00 85.31 94 LEU A C 1
ATOM 779 O O . LEU A 1 94 ? 2.920 8.024 14.483 1.00 85.31 94 LEU A O 1
ATOM 783 N N . HIS A 1 95 ? 4.326 9.712 13.986 1.00 86.31 95 HIS A N 1
ATOM 784 C CA . HIS A 1 95 ? 4.754 10.037 15.354 1.00 86.31 95 HIS A CA 1
ATOM 785 C C . HIS A 1 95 ? 5.295 8.826 16.134 1.00 86.31 95 HIS A C 1
ATOM 787 O O . HIS A 1 95 ? 5.227 8.775 17.366 1.00 86.31 95 HIS A O 1
ATOM 793 N N . LEU A 1 96 ? 5.835 7.829 15.426 1.00 88.31 96 LEU A N 1
ATOM 794 C CA . LEU A 1 96 ? 6.367 6.634 16.054 1.00 88.31 96 LEU A CA 1
ATOM 795 C C . LEU A 1 96 ? 7.809 6.914 16.468 1.00 88.31 96 LEU A C 1
ATOM 797 O O . LEU A 1 96 ? 8.695 7.041 15.630 1.00 88.31 96 LEU A O 1
ATOM 801 N N . LYS A 1 97 ? 8.051 7.031 17.772 1.00 88.19 97 LYS A N 1
ATOM 802 C CA . LYS A 1 97 ? 9.396 7.245 18.310 1.00 88.19 97 LYS A CA 1
ATOM 803 C C . LYS A 1 97 ? 10.206 5.948 18.307 1.00 88.19 97 LYS A C 1
ATOM 805 O O . LYS A 1 97 ? 9.662 4.858 18.481 1.00 88.19 97 LYS A O 1
ATOM 810 N N . ARG A 1 98 ? 11.535 6.083 18.239 1.00 89.88 98 ARG A N 1
ATOM 811 C CA . ARG A 1 98 ? 12.492 4.963 18.326 1.00 89.88 98 ARG A CA 1
ATOM 812 C C . ARG A 1 98 ? 12.286 4.089 19.567 1.00 89.88 98 ARG A C 1
ATOM 814 O O . ARG A 1 98 ? 12.478 2.884 19.498 1.00 89.88 98 ARG A O 1
ATOM 821 N N . GLU A 1 99 ? 11.900 4.681 20.696 1.00 92.12 99 GLU A N 1
ATOM 822 C CA . GLU A 1 99 ? 11.729 3.974 21.974 1.00 92.12 99 GLU A CA 1
ATOM 823 C C . GLU A 1 99 ? 10.641 2.890 21.946 1.00 92.12 99 GLU A C 1
ATOM 825 O O . GLU A 1 99 ? 10.745 1.902 22.680 1.00 92.12 99 GLU A O 1
ATOM 830 N N . TYR A 1 100 ? 9.647 3.048 21.069 1.00 91.19 100 TYR A N 1
ATOM 831 C CA . TYR A 1 100 ? 8.529 2.123 20.895 1.00 91.19 100 TYR A CA 1
ATOM 832 C C . TYR A 1 100 ? 8.830 0.984 19.916 1.00 91.19 100 TYR A C 1
ATOM 834 O O . TYR A 1 100 ? 8.105 -0.010 19.891 1.00 91.19 100 TYR A O 1
ATOM 842 N N . MET A 1 101 ? 9.880 1.124 19.106 1.00 92.31 101 MET A N 1
ATOM 843 C CA . MET A 1 101 ? 10.228 0.175 18.053 1.00 92.31 101 MET A CA 1
ATOM 844 C C . MET A 1 101 ? 11.213 -0.872 18.570 1.00 92.31 101 MET A C 1
ATOM 846 O O . MET A 1 101 ? 12.151 -0.564 19.306 1.00 92.31 101 MET A O 1
ATOM 850 N N . GLU A 1 102 ? 11.014 -2.110 18.140 1.00 93.12 102 GLU A N 1
ATOM 851 C CA . GLU A 1 102 ? 11.941 -3.217 18.361 1.00 93.12 102 GLU A CA 1
ATOM 852 C C . GLU A 1 102 ? 12.734 -3.521 17.088 1.00 93.12 102 GLU A C 1
ATOM 854 O O . GLU A 1 102 ? 13.953 -3.688 17.128 1.00 93.12 102 GLU A O 1
ATOM 859 N N . ARG A 1 103 ? 12.059 -3.522 15.932 1.00 91.06 103 ARG A N 1
ATOM 860 C CA . ARG A 1 103 ? 12.685 -3.813 14.641 1.00 91.06 103 ARG A CA 1
ATOM 861 C C . ARG A 1 103 ? 12.010 -3.040 13.519 1.00 91.06 103 ARG A C 1
ATOM 863 O O . ARG A 1 103 ? 10.790 -2.953 13.458 1.00 91.06 103 ARG A O 1
ATOM 870 N N . VAL A 1 104 ? 12.813 -2.537 12.588 1.00 91.44 104 VAL A N 1
ATOM 871 C CA . VAL A 1 104 ? 12.338 -1.930 11.342 1.00 91.44 104 VAL A CA 1
ATOM 872 C C . VAL A 1 104 ? 12.968 -2.690 10.184 1.00 91.44 104 VAL A C 1
ATOM 874 O O . VAL A 1 104 ? 14.188 -2.802 10.096 1.00 91.44 104 VAL A O 1
ATOM 877 N N . HIS A 1 105 ? 12.139 -3.250 9.308 1.00 90.81 105 HIS A N 1
ATOM 878 C CA . HIS A 1 105 ? 12.586 -4.046 8.173 1.00 90.81 105 HIS A CA 1
ATOM 879 C C . HIS A 1 105 ? 12.043 -3.469 6.869 1.00 90.81 105 HIS A C 1
ATOM 881 O O . HIS A 1 105 ? 10.852 -3.577 6.581 1.00 90.81 105 HIS A O 1
ATOM 887 N N . PHE A 1 106 ? 12.930 -2.880 6.068 1.00 87.31 106 PHE A N 1
ATOM 888 C CA . PHE A 1 106 ? 12.601 -2.413 4.727 1.00 87.31 106 PHE A CA 1
ATOM 889 C C . PHE A 1 106 ? 12.863 -3.507 3.691 1.00 87.31 106 PHE A C 1
ATOM 891 O O . PHE A 1 106 ? 13.937 -4.106 3.662 1.00 87.31 106 PHE A O 1
ATOM 898 N N . ARG A 1 107 ? 11.886 -3.736 2.811 1.00 83.69 107 ARG A N 1
ATOM 899 C CA . ARG A 1 107 ? 11.973 -4.629 1.653 1.00 83.69 107 ARG A CA 1
ATOM 900 C C . ARG A 1 107 ? 12.061 -3.794 0.374 1.00 83.69 107 ARG A C 1
ATOM 902 O O . ARG A 1 107 ? 11.019 -3.367 -0.124 1.00 83.69 107 ARG A O 1
ATOM 909 N N . PRO A 1 108 ? 13.258 -3.613 -0.218 1.00 73.75 108 PRO A N 1
ATOM 910 C CA . PRO A 1 108 ? 13.427 -2.799 -1.424 1.00 73.75 108 PRO A CA 1
ATOM 911 C C . PRO A 1 108 ? 12.619 -3.300 -2.627 1.00 73.75 108 PRO A C 1
ATOM 913 O O . PRO A 1 108 ? 12.132 -2.506 -3.426 1.00 73.75 108 PRO A O 1
ATOM 916 N N . SER A 1 109 ? 12.438 -4.620 -2.749 1.00 69.75 109 SER A N 1
ATOM 917 C CA . SER A 1 109 ? 11.737 -5.248 -3.876 1.00 69.75 109 SER A CA 1
ATOM 918 C C . SER A 1 109 ? 10.240 -4.936 -3.922 1.00 69.75 109 SER A C 1
ATOM 920 O O . SER A 1 109 ? 9.698 -4.759 -5.009 1.00 69.75 109 SER A O 1
ATOM 922 N N . SER A 1 110 ? 9.580 -4.863 -2.763 1.00 74.31 110 SER A N 1
ATOM 923 C CA . SER A 1 110 ? 8.156 -4.519 -2.632 1.00 74.31 110 SER A CA 1
ATOM 924 C C . SER A 1 110 ? 7.938 -3.092 -2.119 1.00 74.31 110 SER A C 1
ATOM 926 O O . SER A 1 110 ? 6.802 -2.690 -1.877 1.00 74.31 110 SER A O 1
ATOM 928 N N . ARG A 1 111 ? 9.033 -2.345 -1.918 1.00 77.19 111 ARG A N 1
ATOM 929 C CA . ARG A 1 111 ? 9.088 -1.010 -1.305 1.00 77.19 111 ARG A CA 1
ATOM 930 C C . ARG A 1 111 ? 8.375 -0.934 0.039 1.00 77.19 111 ARG A C 1
ATOM 932 O O . ARG A 1 111 ? 7.884 0.108 0.417 1.00 77.19 111 ARG A O 1
ATOM 939 N N . THR A 1 112 ? 8.303 -2.038 0.764 1.00 85.06 112 THR A N 1
ATOM 940 C CA . THR A 1 112 ? 7.464 -2.160 1.954 1.00 85.06 112 THR A CA 1
ATOM 941 C C . THR A 1 112 ? 8.301 -2.046 3.218 1.00 85.06 112 THR A C 1
ATOM 943 O O . THR A 1 112 ? 9.366 -2.659 3.275 1.00 85.06 112 THR A O 1
ATOM 946 N N . MET A 1 113 ? 7.814 -1.369 4.256 1.00 90.50 113 MET A N 1
ATOM 947 C CA . MET A 1 113 ? 8.442 -1.420 5.581 1.00 90.50 113 MET A CA 1
ATOM 948 C C . MET A 1 113 ? 7.546 -2.098 6.598 1.00 90.50 113 MET A C 1
ATOM 950 O O . MET A 1 113 ? 6.377 -1.756 6.743 1.00 90.50 113 MET A O 1
ATOM 954 N N . SER A 1 114 ? 8.117 -3.076 7.287 1.00 92.00 114 SER A N 1
ATOM 955 C CA . SER A 1 114 ? 7.487 -3.764 8.404 1.00 92.00 114 SER A CA 1
ATOM 956 C C . SER A 1 114 ? 8.119 -3.274 9.697 1.00 92.00 114 SER A C 1
ATOM 958 O O . SER A 1 114 ? 9.348 -3.258 9.814 1.00 92.00 114 SER A O 1
ATOM 960 N N . ILE A 1 115 ? 7.280 -2.853 10.637 1.00 93.94 115 ILE A N 1
ATOM 961 C CA . ILE A 1 115 ? 7.712 -2.296 11.918 1.00 93.94 115 ILE A CA 1
ATOM 962 C C . ILE A 1 115 ? 7.180 -3.201 13.022 1.00 93.94 115 ILE A C 1
ATOM 964 O O . ILE A 1 115 ? 5.972 -3.427 13.127 1.00 93.94 115 ILE A O 1
ATOM 968 N N . ASP A 1 116 ? 8.102 -3.720 13.823 1.00 93.00 116 ASP A N 1
ATOM 969 C CA . ASP A 1 116 ? 7.807 -4.480 15.025 1.00 93.00 116 ASP A CA 1
ATOM 970 C C . ASP A 1 116 ? 7.880 -3.500 16.202 1.00 93.00 116 ASP A C 1
ATOM 972 O O . ASP A 1 116 ? 8.903 -2.837 16.413 1.00 93.00 116 ASP A O 1
ATOM 976 N N . VAL A 1 117 ? 6.782 -3.379 16.944 1.00 94.31 117 VAL A N 1
ATOM 977 C CA . VAL A 1 117 ? 6.684 -2.522 18.132 1.00 94.31 117 VAL A CA 1
ATOM 978 C C . VAL A 1 117 ? 6.752 -3.354 19.408 1.00 94.31 117 VAL A C 1
ATOM 980 O O . VAL A 1 117 ? 6.304 -4.500 19.435 1.00 94.31 117 VAL A O 1
ATOM 983 N N . LYS A 1 118 ? 7.275 -2.756 20.483 1.00 91.62 118 LYS A N 1
ATOM 984 C CA . LYS A 1 118 ? 7.395 -3.418 21.793 1.00 91.62 118 LYS A CA 1
ATOM 985 C C . LYS A 1 118 ? 6.036 -3.780 22.393 1.00 91.62 118 LYS A C 1
ATOM 987 O O . LYS A 1 118 ? 5.888 -4.846 22.983 1.00 91.62 118 LYS A O 1
ATOM 992 N N . ASP A 1 119 ? 5.060 -2.888 22.230 1.00 91.88 119 ASP A N 1
ATOM 993 C CA . ASP A 1 119 ? 3.691 -3.065 22.705 1.00 91.88 119 ASP A CA 1
ATOM 994 C C . ASP A 1 119 ? 2.702 -2.953 21.539 1.00 91.88 119 ASP A C 1
ATOM 996 O O . ASP A 1 119 ? 2.733 -2.012 20.742 1.00 91.88 119 ASP A O 1
ATOM 1000 N N . GLN A 1 120 ? 1.800 -3.926 21.464 1.00 89.50 120 GLN A N 1
ATOM 1001 C CA . GLN A 1 120 ? 0.742 -4.004 20.472 1.00 89.50 120 GLN A CA 1
ATOM 1002 C C . GLN A 1 120 ? -0.219 -2.812 20.537 1.00 89.50 120 GLN A C 1
ATOM 1004 O O . GLN A 1 120 ? -0.734 -2.395 19.496 1.00 89.50 120 GLN A O 1
ATOM 1009 N N . SER A 1 121 ? -0.443 -2.250 21.728 1.00 87.50 121 SER A N 1
ATOM 1010 C CA . SER A 1 121 ? -1.315 -1.083 21.911 1.00 87.50 121 SER A CA 1
ATOM 1011 C C . SER A 1 121 ? -0.891 0.093 21.017 1.00 87.50 121 SER A C 1
ATOM 1013 O O . SER A 1 121 ? -1.731 0.806 20.466 1.00 87.50 121 SER A O 1
ATOM 1015 N N . ILE A 1 122 ? 0.416 0.232 20.779 1.00 90.31 122 ILE A N 1
ATOM 1016 C CA . ILE A 1 122 ? 1.016 1.281 19.955 1.00 90.31 122 ILE A CA 1
ATOM 1017 C C . ILE A 1 122 ? 0.694 1.059 18.477 1.00 90.31 122 ILE A C 1
ATOM 1019 O O . ILE A 1 122 ? 0.289 1.999 17.797 1.00 90.31 122 ILE A O 1
ATOM 1023 N N . ALA A 1 123 ? 0.820 -0.175 17.978 1.00 90.12 123 ALA A N 1
ATOM 1024 C CA . ALA A 1 123 ? 0.465 -0.499 16.594 1.00 90.12 123 ALA A CA 1
ATOM 1025 C C . ALA A 1 123 ? -1.024 -0.244 16.326 1.00 90.12 123 ALA A C 1
ATOM 1027 O O . ALA A 1 123 ? -1.372 0.394 15.333 1.00 90.12 123 ALA A O 1
ATOM 1028 N N . VAL A 1 124 ? -1.895 -0.669 17.249 1.00 88.81 124 VAL A N 1
ATOM 1029 C CA . VAL A 1 124 ? -3.343 -0.424 17.160 1.00 88.81 124 VAL A CA 1
ATOM 1030 C C . VAL A 1 124 ? -3.631 1.075 17.145 1.00 88.81 124 VAL A C 1
ATOM 1032 O O . VAL A 1 124 ? -4.379 1.538 16.286 1.00 88.81 124 VAL A O 1
ATOM 1035 N N . LYS A 1 125 ? -2.991 1.848 18.032 1.00 88.31 125 LYS A N 1
ATOM 1036 C CA . LYS A 1 125 ? -3.124 3.307 18.062 1.00 88.31 125 LYS A CA 1
ATOM 1037 C C . LYS A 1 125 ? -2.734 3.929 16.718 1.00 88.31 125 LYS A C 1
ATOM 1039 O O . LYS A 1 125 ? -3.549 4.636 16.130 1.00 88.31 125 LYS A O 1
ATOM 1044 N N . VAL A 1 126 ? -1.546 3.612 16.199 1.00 89.56 126 VAL A N 1
ATOM 1045 C CA . VAL A 1 126 ? -1.039 4.149 14.922 1.00 89.56 126 VAL A CA 1
ATOM 1046 C C . VAL A 1 126 ? -1.986 3.830 13.766 1.00 89.56 126 VAL A C 1
ATOM 1048 O O . VAL A 1 126 ? -2.345 4.729 13.014 1.00 89.56 126 VAL A O 1
ATOM 1051 N N . VAL A 1 127 ? -2.438 2.580 13.639 1.00 89.44 127 VAL A N 1
ATOM 1052 C CA . VAL A 1 127 ? -3.365 2.173 12.567 1.00 89.44 127 VAL A CA 1
ATOM 1053 C C . VAL A 1 127 ? -4.744 2.822 12.737 1.00 89.44 127 VAL A C 1
ATOM 1055 O O . VAL A 1 127 ? -5.386 3.178 11.747 1.00 89.44 127 VAL A O 1
ATOM 1058 N N . SER A 1 128 ? -5.206 3.018 13.975 1.00 84.56 128 SER A N 1
ATOM 1059 C CA . SER A 1 128 ? -6.505 3.641 14.256 1.00 84.56 128 SER A CA 1
ATOM 1060 C C . SER A 1 128 ? -6.532 5.145 13.967 1.00 84.56 128 SER A C 1
ATOM 1062 O O . SER A 1 128 ? -7.574 5.670 13.564 1.00 84.56 128 SER A O 1
ATOM 1064 N N . GLU A 1 129 ? -5.406 5.834 14.166 1.00 84.88 129 GLU A N 1
ATOM 1065 C CA . GLU A 1 129 ? -5.246 7.273 13.921 1.00 84.88 129 GLU A CA 1
ATOM 1066 C C . GLU A 1 129 ? -4.791 7.585 12.491 1.00 84.88 129 GLU A C 1
ATOM 1068 O O . GLU A 1 129 ? -4.903 8.729 12.049 1.00 84.88 129 GLU A O 1
ATOM 1073 N N . TYR A 1 130 ? -4.285 6.585 11.768 1.00 86.38 130 TYR A N 1
ATOM 1074 C CA . TYR A 1 130 ? -3.858 6.730 10.385 1.00 86.38 130 TYR A CA 1
ATOM 1075 C C . TYR A 1 130 ? -5.028 7.154 9.485 1.00 86.38 130 TYR A C 1
ATOM 1077 O O . TYR A 1 130 ? -6.098 6.543 9.501 1.00 86.38 130 TYR A O 1
ATOM 1085 N N . ASP A 1 131 ? -4.805 8.191 8.677 1.00 78.56 131 ASP A N 1
ATOM 1086 C CA . ASP A 1 131 ? -5.727 8.609 7.624 1.00 78.56 131 ASP A CA 1
ATOM 1087 C C . ASP A 1 131 ? -5.360 7.883 6.319 1.00 78.56 131 ASP A C 1
ATOM 1089 O O . ASP A 1 131 ? -4.253 8.085 5.811 1.00 78.56 131 ASP A O 1
ATOM 1093 N N . PRO A 1 132 ? -6.261 7.074 5.732 1.00 74.62 132 PRO A N 1
ATOM 1094 C CA . PRO A 1 132 ? -5.975 6.367 4.487 1.00 74.62 132 PRO A CA 1
ATOM 1095 C C . PRO A 1 132 ? -5.761 7.294 3.284 1.00 74.62 132 PRO A C 1
ATOM 1097 O O . PRO A 1 132 ? -5.237 6.848 2.266 1.00 74.62 132 PRO A O 1
ATOM 1100 N N . LYS A 1 133 ? -6.131 8.577 3.379 1.00 75.44 133 LYS A N 1
ATOM 1101 C CA . LYS A 1 133 ? -5.832 9.595 2.362 1.00 75.44 133 LYS A CA 1
ATOM 1102 C C . LYS A 1 133 ? -4.486 10.283 2.580 1.00 75.44 133 LYS A C 1
ATOM 1104 O O . LYS A 1 133 ? -4.116 11.139 1.781 1.00 75.44 133 LYS A O 1
ATOM 1109 N N . GLN A 1 134 ? -3.751 9.940 3.639 1.00 77.31 134 GLN A N 1
ATOM 1110 C CA . GLN A 1 134 ? -2.467 10.560 3.931 1.00 77.31 134 GLN A CA 1
ATOM 1111 C C . GLN A 1 134 ? -1.450 10.226 2.833 1.00 77.31 134 GLN A C 1
ATOM 1113 O O . GLN A 1 134 ? -1.092 9.065 2.610 1.00 77.31 134 GLN A O 1
ATOM 1118 N N . THR A 1 135 ? -0.970 11.273 2.166 1.00 78.88 135 THR A N 1
ATOM 1119 C CA . THR A 1 135 ? 0.029 11.192 1.101 1.00 78.88 135 THR A CA 1
ATOM 1120 C C . THR A 1 135 ? 1.364 11.773 1.537 1.00 78.88 135 THR A C 1
ATOM 1122 O O . THR A 1 135 ? 1.419 12.725 2.313 1.00 78.88 135 THR A O 1
ATOM 1125 N N . LEU A 1 136 ? 2.441 11.244 0.972 1.00 78.75 136 LEU A N 1
ATOM 1126 C CA . LEU A 1 136 ? 3.800 11.726 1.150 1.00 78.75 136 LEU A CA 1
ATOM 1127 C C . LEU A 1 136 ? 4.304 12.356 -0.150 1.00 78.75 136 LEU A C 1
ATOM 1129 O O . LEU A 1 136 ? 4.299 11.711 -1.196 1.00 78.75 136 LEU A O 1
ATOM 1133 N N . MET A 1 137 ? 4.723 13.617 -0.072 1.00 77.19 137 MET A N 1
ATOM 1134 C CA . MET A 1 137 ? 5.302 14.367 -1.187 1.00 77.19 137 MET A CA 1
ATOM 1135 C C . MET A 1 137 ? 6.826 14.242 -1.159 1.00 77.19 137 MET A C 1
ATOM 1137 O O . MET A 1 137 ? 7.440 14.643 -0.173 1.00 77.19 137 MET A O 1
ATOM 1141 N N . ILE A 1 138 ? 7.430 13.712 -2.223 1.00 72.25 138 ILE A N 1
ATOM 1142 C CA . ILE A 1 138 ? 8.892 13.632 -2.392 1.00 72.25 138 ILE A CA 1
ATOM 1143 C C . ILE A 1 138 ? 9.223 14.090 -3.807 1.00 72.25 138 ILE A C 1
ATOM 1145 O O . ILE A 1 138 ? 8.717 13.512 -4.770 1.00 72.25 138 ILE A O 1
ATOM 1149 N N . ASP A 1 139 ? 10.031 15.144 -3.927 1.00 68.62 139 ASP A N 1
ATOM 1150 C CA . ASP A 1 139 ? 10.487 15.717 -5.202 1.00 68.62 139 ASP A CA 1
ATOM 1151 C C . ASP A 1 139 ? 9.362 15.949 -6.226 1.00 68.62 139 ASP A C 1
ATOM 1153 O O . ASP A 1 139 ? 9.477 15.631 -7.408 1.00 68.62 139 ASP A O 1
ATOM 1157 N N . GLY A 1 140 ? 8.226 16.474 -5.753 1.00 68.50 140 GLY A N 1
ATOM 1158 C CA . GLY A 1 140 ? 7.049 16.759 -6.582 1.00 68.50 140 GLY A CA 1
ATOM 1159 C C . GLY A 1 140 ? 6.151 15.553 -6.882 1.00 68.50 140 GLY A C 1
ATOM 1160 O O . GLY A 1 140 ? 5.071 15.737 -7.438 1.00 68.50 140 GLY A O 1
ATOM 1161 N N . ASN A 1 141 ? 6.534 14.342 -6.468 1.00 73.62 141 ASN A N 1
ATOM 1162 C CA . ASN A 1 141 ? 5.727 13.132 -6.615 1.00 73.62 141 ASN A CA 1
ATOM 1163 C C . ASN A 1 141 ? 4.921 12.831 -5.344 1.00 73.62 141 ASN A C 1
ATOM 1165 O O . ASN A 1 141 ? 5.445 12.898 -4.231 1.00 73.62 141 ASN A O 1
ATOM 1169 N N . THR A 1 142 ? 3.652 12.455 -5.519 1.00 78.00 142 THR A N 1
ATOM 1170 C CA . THR A 1 142 ? 2.725 12.118 -4.429 1.00 78.00 142 THR A CA 1
ATOM 1171 C C . THR A 1 142 ? 2.596 10.605 -4.261 1.00 78.00 142 THR A C 1
ATOM 1173 O O . THR A 1 142 ? 2.084 9.904 -5.137 1.00 78.00 142 THR A O 1
ATOM 1176 N N . TYR A 1 143 ? 2.999 10.098 -3.100 1.00 79.94 143 TYR A N 1
ATOM 1177 C CA . TYR A 1 143 ? 2.936 8.681 -2.752 1.00 79.94 143 TYR A CA 1
ATOM 1178 C C . TYR A 1 143 ? 1.842 8.421 -1.717 1.00 79.94 143 TYR A C 1
ATOM 1180 O O . TYR A 1 143 ? 1.826 9.048 -0.658 1.00 79.94 143 TYR A O 1
ATOM 1188 N N . LEU A 1 144 ? 0.954 7.464 -1.987 1.00 81.69 144 LEU A N 1
ATOM 1189 C CA . LEU A 1 144 ? 0.021 6.948 -0.986 1.00 81.69 144 LEU A CA 1
ATOM 1190 C C . LEU A 1 144 ? 0.746 5.894 -0.147 1.00 81.69 144 LEU A C 1
ATOM 1192 O O . LEU A 1 144 ? 1.326 4.960 -0.702 1.00 81.69 144 LEU A O 1
ATOM 1196 N N . VAL A 1 145 ? 0.714 6.040 1.177 1.00 85.19 145 VAL A N 1
ATOM 1197 C CA . VAL A 1 145 ? 1.494 5.207 2.106 1.00 85.19 145 VAL A CA 1
ATOM 1198 C C . VAL A 1 145 ? 0.555 4.501 3.101 1.00 85.19 145 VAL A C 1
ATOM 1200 O O . VAL A 1 145 ? 0.496 4.906 4.262 1.00 85.19 145 VAL A O 1
ATOM 1203 N N . PRO A 1 146 ? -0.210 3.480 2.657 1.00 86.44 146 PRO A N 1
ATOM 1204 C CA . PRO A 1 146 ? -1.138 2.717 3.484 1.00 86.44 146 PRO A CA 1
ATOM 1205 C C . PRO A 1 146 ? -0.424 2.042 4.645 1.00 86.44 146 PRO A C 1
ATOM 1207 O O . PRO A 1 146 ? 0.657 1.473 4.480 1.00 86.44 146 PRO A O 1
ATOM 1210 N N . VAL A 1 147 ? -1.077 2.078 5.803 1.00 89.50 147 VAL A N 1
ATOM 1211 C CA . VAL A 1 147 ? -0.620 1.469 7.050 1.00 89.50 147 VAL A CA 1
ATOM 1212 C C . VAL A 1 147 ? -1.661 0.445 7.487 1.00 89.50 147 VAL A C 1
ATOM 1214 O O . VAL A 1 147 ? -2.829 0.782 7.674 1.00 89.50 147 VAL A O 1
ATOM 1217 N N . SER A 1 148 ? -1.249 -0.810 7.647 1.00 89.81 148 SER A N 1
ATOM 1218 C CA . SER A 1 148 ? -2.144 -1.907 8.035 1.00 89.81 148 SER A CA 1
ATOM 1219 C C . SER A 1 148 ? -1.461 -2.875 8.991 1.00 89.81 148 SER A C 1
ATOM 1221 O O . SER A 1 148 ? -0.265 -3.137 8.846 1.00 89.81 148 SER A O 1
ATOM 1223 N N . MET A 1 149 ? -2.219 -3.474 9.909 1.00 90.81 149 MET A N 1
ATOM 1224 C CA . MET A 1 149 ? -1.720 -4.561 10.757 1.00 90.81 149 MET A CA 1
ATOM 1225 C C . MET A 1 149 ? -1.290 -5.768 9.906 1.00 90.81 149 MET A C 1
ATOM 1227 O O . MET A 1 149 ? -1.864 -6.042 8.854 1.00 90.81 149 MET A O 1
ATOM 1231 N N . ASN A 1 150 ? -0.253 -6.486 10.337 1.00 89.00 150 ASN A N 1
ATOM 1232 C CA . ASN A 1 150 ? 0.306 -7.625 9.600 1.00 89.00 150 ASN A CA 1
ATOM 1233 C C . ASN A 1 150 ? -0.395 -8.955 9.920 1.00 89.00 150 ASN A C 1
ATOM 1235 O O . ASN A 1 150 ? -0.211 -9.928 9.197 1.00 89.00 150 ASN A O 1
ATOM 1239 N N . ASP A 1 151 ? -1.185 -9.002 10.991 1.00 87.50 151 ASP A N 1
ATOM 1240 C CA . ASP A 1 151 ? -2.034 -10.144 11.355 1.00 87.50 151 ASP A CA 1
ATOM 1241 C C . ASP A 1 151 ? -3.350 -10.191 10.557 1.00 87.50 151 ASP A C 1
ATOM 1243 O O . ASP A 1 151 ? -4.192 -11.049 10.800 1.00 87.50 151 ASP A O 1
ATOM 1247 N N . GLY A 1 152 ? -3.546 -9.261 9.616 1.00 84.62 152 GLY A N 1
ATOM 1248 C CA . GLY A 1 152 ? -4.774 -9.149 8.830 1.00 84.62 152 GLY A CA 1
ATOM 1249 C C . GLY A 1 152 ? -5.963 -8.584 9.609 1.00 84.62 152 GLY A C 1
ATOM 1250 O O . GLY A 1 152 ? -7.054 -8.490 9.050 1.00 84.62 152 GLY A O 1
ATOM 1251 N N . SER A 1 153 ? -5.773 -8.180 10.870 1.00 90.75 153 SER A N 1
ATOM 1252 C CA . SER A 1 153 ? -6.829 -7.530 11.637 1.00 90.75 153 SER A CA 1
ATOM 1253 C C . SER A 1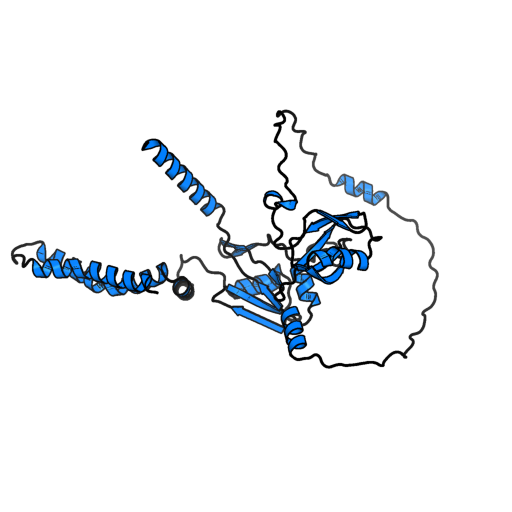 153 ? -7.083 -6.111 11.131 1.00 90.75 153 SER A C 1
ATOM 1255 O O . SER A 1 153 ? -6.169 -5.358 10.784 1.00 90.75 153 SER A O 1
ATOM 1257 N N . ILE A 1 154 ? -8.355 -5.739 11.112 1.00 91.94 154 ILE A N 1
ATOM 1258 C CA . ILE A 1 154 ? -8.827 -4.400 10.784 1.00 91.94 154 ILE A CA 1
ATOM 1259 C C . ILE A 1 154 ? -9.404 -3.736 12.031 1.00 91.94 154 ILE A C 1
ATOM 1261 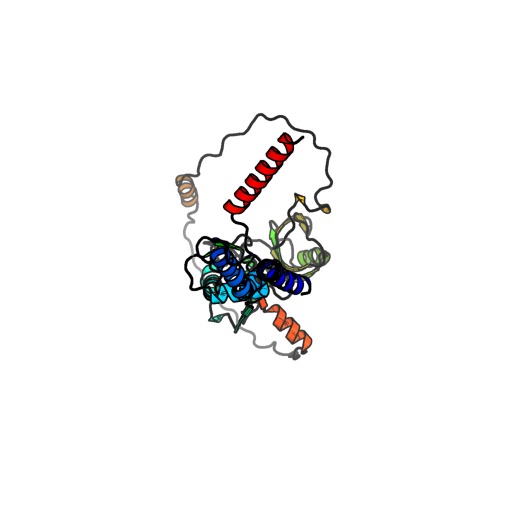O O . ILE A 1 154 ? -9.831 -4.401 12.977 1.00 91.94 154 ILE A O 1
ATOM 1265 N N . ILE A 1 155 ? -9.416 -2.405 12.025 1.00 92.06 155 ILE A N 1
ATOM 1266 C CA . ILE A 1 155 ? -10.047 -1.598 13.069 1.00 92.06 155 ILE A CA 1
ATOM 1267 C C . ILE A 1 155 ? -11.314 -0.993 12.476 1.00 92.06 155 ILE A C 1
ATOM 1269 O O . ILE A 1 155 ? -11.251 -0.147 11.583 1.00 92.06 155 ILE A O 1
ATOM 1273 N N . VAL A 1 156 ? -12.452 -1.451 12.982 1.00 93.31 156 VAL A N 1
ATOM 1274 C CA . VAL A 1 156 ? -13.791 -1.018 12.600 1.00 93.31 156 VAL A CA 1
ATOM 1275 C C . VAL A 1 156 ? -14.283 -0.013 13.627 1.00 93.31 156 VAL A C 1
ATOM 1277 O O . VAL A 1 156 ? -14.329 -0.309 14.815 1.00 93.31 156 VAL A O 1
ATOM 1280 N N . LYS A 1 157 ? -14.623 1.194 13.187 1.00 92.81 157 LYS A N 1
ATOM 1281 C CA . LYS A 1 157 ? -15.187 2.238 14.045 1.00 92.81 157 LYS A CA 1
ATOM 1282 C C . LYS A 1 157 ? -16.696 2.263 13.848 1.00 92.81 157 LYS A C 1
ATOM 1284 O O . LYS A 1 157 ? -17.149 2.485 12.726 1.00 92.81 157 LYS A O 1
ATOM 1289 N N . LEU A 1 158 ? -17.424 2.035 14.932 1.00 94.12 158 LEU A N 1
ATOM 1290 C CA . LEU A 1 158 ? -18.865 2.208 15.042 1.00 94.12 158 LEU A CA 1
ATOM 1291 C C . LEU A 1 158 ? -19.119 3.603 15.621 1.00 94.12 158 LEU A C 1
ATOM 1293 O O . LEU A 1 158 ? -18.604 3.942 16.694 1.00 94.12 158 LEU A O 1
ATOM 1297 N N . HIS A 1 159 ? -19.856 4.416 14.876 1.00 91.75 159 HIS A N 1
ATOM 1298 C CA . HIS A 1 159 ? -20.214 5.790 15.226 1.00 91.75 159 HIS A CA 1
ATOM 1299 C C . HIS A 1 159 ? -21.642 5.838 15.773 1.00 91.75 159 HIS A C 1
ATOM 1301 O O . HIS A 1 159 ? -22.452 4.974 15.444 1.00 91.75 159 HIS A O 1
ATOM 1307 N N . ASP A 1 160 ? -21.948 6.849 16.583 1.00 89.44 160 ASP A N 1
ATOM 1308 C CA . ASP A 1 160 ? -23.307 7.143 17.066 1.00 89.44 160 ASP A CA 1
ATOM 1309 C C . ASP A 1 160 ? -23.971 6.032 17.909 1.00 89.44 160 ASP A C 1
ATOM 1311 O O . ASP A 1 160 ? -25.192 5.930 17.952 1.00 89.44 160 ASP A O 1
ATOM 1315 N N . LEU A 1 161 ? -23.176 5.214 18.611 1.00 90.81 161 LEU A N 1
ATOM 1316 C CA . LEU A 1 161 ? -23.694 4.273 19.611 1.00 90.81 161 LEU A CA 1
ATOM 1317 C C . LEU A 1 161 ? -23.769 4.931 20.991 1.00 90.81 161 LEU A C 1
ATOM 1319 O O . LEU A 1 161 ? -22.801 5.538 21.457 1.00 90.81 161 LEU A O 1
ATOM 1323 N N . SER A 1 162 ? -24.896 4.758 21.674 1.00 86.88 162 SER A N 1
ATOM 1324 C CA . SER A 1 162 ? -25.086 5.180 23.057 1.00 86.88 162 SER A CA 1
ATOM 1325 C C . SER A 1 162 ? -24.250 4.342 24.028 1.00 86.88 162 SER A C 1
ATOM 1327 O O . SER A 1 162 ? -23.872 3.196 23.769 1.00 86.88 162 SER A O 1
ATOM 1329 N N . MET A 1 163 ? -24.017 4.896 25.219 1.00 82.44 163 MET A N 1
ATOM 1330 C CA . MET A 1 163 ? -23.361 4.199 26.332 1.00 82.44 163 MET A CA 1
ATOM 1331 C C . MET A 1 163 ? -24.197 3.039 26.899 1.00 82.44 163 MET A C 1
ATOM 1333 O O . MET A 1 163 ? -23.663 2.217 27.641 1.00 82.44 163 MET A O 1
ATOM 1337 N N . SER A 1 164 ? -25.487 2.943 26.550 1.00 86.25 164 SER A N 1
ATOM 1338 C CA . SER A 1 164 ? -26.346 1.790 26.866 1.00 86.25 164 SER A CA 1
ATOM 1339 C C . SER A 1 164 ? -25.885 0.504 26.180 1.00 86.25 164 SER A C 1
ATOM 1341 O O . SER A 1 164 ? -26.057 -0.582 26.737 1.00 86.25 164 SER A O 1
ATOM 1343 N N . VAL A 1 165 ? -25.276 0.609 24.996 1.00 90.81 165 VAL A N 1
ATOM 1344 C CA . VAL A 1 165 ? -24.864 -0.554 24.209 1.00 90.81 165 VAL A CA 1
ATOM 1345 C C . VAL A 1 165 ? -23.586 -1.156 24.791 1.00 90.81 165 VAL A C 1
ATOM 1347 O O . VAL A 1 165 ? -22.492 -0.588 24.717 1.00 90.81 165 VAL A O 1
ATOM 1350 N N . THR A 1 166 ? -23.706 -2.354 25.361 1.00 93.38 166 THR A N 1
ATOM 1351 C CA . THR A 1 166 ? -22.574 -3.036 26.004 1.00 93.38 166 THR A CA 1
ATOM 1352 C C . THR A 1 166 ? -21.591 -3.632 24.992 1.00 93.38 166 THR A C 1
ATOM 1354 O O . THR A 1 166 ? -21.963 -4.044 23.891 1.00 93.38 166 THR A O 1
ATOM 1357 N N . ASP A 1 167 ? -20.323 -3.770 25.392 1.00 94.44 167 ASP A N 1
ATOM 1358 C CA . ASP A 1 167 ? -19.279 -4.453 24.612 1.00 94.44 167 ASP A CA 1
ATOM 1359 C C . ASP A 1 167 ? -19.707 -5.864 24.219 1.00 94.44 167 ASP A C 1
ATOM 1361 O O . ASP A 1 167 ? -19.422 -6.312 23.114 1.00 94.44 167 ASP A O 1
ATOM 1365 N N . ARG A 1 168 ? -20.447 -6.553 25.094 1.00 95.00 168 ARG A N 1
ATOM 1366 C CA . ARG A 1 168 ? -20.983 -7.888 24.826 1.00 95.00 168 ARG A CA 1
ATOM 1367 C C . ARG A 1 168 ? -21.942 -7.886 23.636 1.00 95.00 168 ARG A C 1
ATOM 1369 O O . ARG A 1 168 ? -21.822 -8.759 22.778 1.00 95.00 168 ARG A O 1
ATOM 1376 N N . ASN A 1 169 ? -22.849 -6.914 23.565 1.00 94.81 169 ASN A N 1
ATOM 1377 C CA . ASN A 1 169 ? -23.814 -6.805 22.468 1.00 94.81 169 ASN A CA 1
ATOM 1378 C C . ASN A 1 169 ? -23.104 -6.460 21.152 1.00 94.81 169 ASN A C 1
ATOM 1380 O O . ASN A 1 169 ? -23.405 -7.053 20.114 1.00 94.81 169 ASN A O 1
ATOM 1384 N N . ILE A 1 170 ? -22.083 -5.597 21.209 1.00 95.56 170 ILE A N 1
ATOM 1385 C CA . ILE A 1 170 ? -21.226 -5.288 20.056 1.00 95.56 170 ILE A CA 1
ATOM 1386 C C . ILE A 1 170 ? -20.468 -6.531 19.592 1.00 95.56 170 ILE A C 1
ATOM 1388 O O . ILE A 1 170 ? -20.514 -6.856 18.410 1.00 95.56 170 ILE A O 1
ATOM 1392 N N . VAL A 1 171 ? -19.809 -7.266 20.495 1.00 96.81 171 VAL A N 1
ATOM 1393 C CA . VAL A 1 171 ? -19.096 -8.508 20.155 1.00 96.81 171 VAL A CA 1
ATOM 1394 C C . VAL A 1 171 ? -20.056 -9.513 19.525 1.00 96.81 171 VAL A C 1
ATOM 1396 O O . VAL A 1 171 ? -19.750 -10.064 18.469 1.00 96.81 171 VAL A O 1
ATOM 1399 N N . GLN A 1 172 ? -21.231 -9.726 20.121 1.00 96.12 172 GLN A N 1
ATOM 1400 C CA . GLN A 1 172 ? -22.231 -10.661 19.607 1.00 96.12 172 GLN A CA 1
ATOM 1401 C C . GLN A 1 172 ? -22.726 -10.271 18.207 1.00 96.12 172 GLN A C 1
ATOM 1403 O O . GLN A 1 172 ? -22.910 -11.144 17.357 1.00 96.12 172 GLN A O 1
ATOM 1408 N N . HIS A 1 173 ? -22.932 -8.979 17.941 1.00 95.25 173 HIS A N 1
ATOM 1409 C CA . HIS A 1 173 ? -23.335 -8.511 16.617 1.00 95.25 173 HIS A CA 1
ATOM 1410 C C . HIS A 1 173 ? -22.190 -8.631 15.600 1.00 95.25 173 HIS A C 1
ATOM 1412 O O . HIS A 1 173 ? -22.370 -9.202 14.525 1.00 95.25 173 HIS A O 1
ATOM 1418 N N . MET A 1 174 ? -20.999 -8.145 15.952 1.00 95.88 174 MET A N 1
ATOM 1419 C CA . MET A 1 174 ? -19.841 -8.089 15.056 1.00 95.88 174 MET A CA 1
ATOM 1420 C C . MET A 1 174 ? -19.259 -9.468 14.736 1.00 95.88 174 MET A C 1
ATOM 1422 O O . MET A 1 174 ? -18.672 -9.640 13.670 1.00 95.88 174 MET A O 1
ATOM 1426 N N . SER A 1 175 ? -19.487 -10.469 15.595 1.00 95.62 175 SER A N 1
ATOM 1427 C CA . SER A 1 175 ? -19.053 -11.856 15.364 1.00 95.62 175 SER A CA 1
ATOM 1428 C C . SER A 1 175 ? -19.658 -12.488 14.104 1.00 95.62 175 SER A C 1
ATOM 1430 O O . SER A 1 175 ? -19.133 -13.474 13.599 1.00 95.62 175 SER A O 1
ATOM 1432 N N . ARG A 1 176 ? -20.746 -11.920 13.564 1.00 94.88 176 ARG A N 1
ATOM 1433 C CA . ARG A 1 176 ? -21.350 -12.371 12.298 1.00 94.88 176 ARG A CA 1
ATOM 1434 C C . ARG A 1 176 ? -20.464 -12.077 11.088 1.00 94.88 176 ARG A C 1
ATOM 1436 O O . ARG A 1 176 ? -20.512 -12.814 10.116 1.00 94.88 176 ARG A O 1
ATOM 1443 N N . TYR A 1 177 ? -19.653 -11.021 11.160 1.00 94.44 177 TYR A N 1
ATOM 1444 C CA . TYR A 1 177 ? -18.802 -10.577 10.053 1.00 94.44 177 TYR A CA 1
ATOM 1445 C C . TYR A 1 177 ? -17.350 -11.061 10.177 1.00 94.44 177 TYR A C 1
ATOM 1447 O O . TYR A 1 177 ? -16.520 -10.754 9.318 1.00 94.44 177 TYR A O 1
ATOM 1455 N N . GLY A 1 178 ? -17.017 -11.786 11.249 1.00 94.19 178 GLY A N 1
ATOM 1456 C CA . GLY A 1 178 ? -15.692 -12.357 11.471 1.00 94.19 178 GLY A CA 1
ATOM 1457 C C . GLY A 1 178 ? -15.314 -12.480 12.943 1.00 94.19 178 GLY A C 1
ATOM 1458 O O . GLY A 1 178 ? -16.139 -12.335 13.839 1.00 94.19 178 GLY A O 1
ATOM 1459 N N . THR A 1 179 ? -14.033 -12.730 13.203 1.00 95.75 179 THR A N 1
ATOM 1460 C CA . THR A 1 179 ? -13.526 -12.974 14.560 1.00 95.75 179 THR A CA 1
ATOM 1461 C C . THR A 1 179 ? -13.170 -11.663 15.250 1.00 95.75 179 THR A C 1
ATOM 1463 O O . THR A 1 179 ? -12.207 -10.992 14.865 1.00 95.75 179 THR A O 1
ATOM 1466 N N . VAL A 1 180 ? -13.916 -11.303 16.297 1.00 96.19 180 VAL A N 1
ATOM 1467 C CA . VAL A 1 180 ? -13.647 -10.111 17.114 1.00 96.19 180 VAL A CA 1
ATOM 1468 C C . VAL A 1 180 ? -12.483 -10.372 18.071 1.00 96.19 180 VAL A C 1
ATOM 147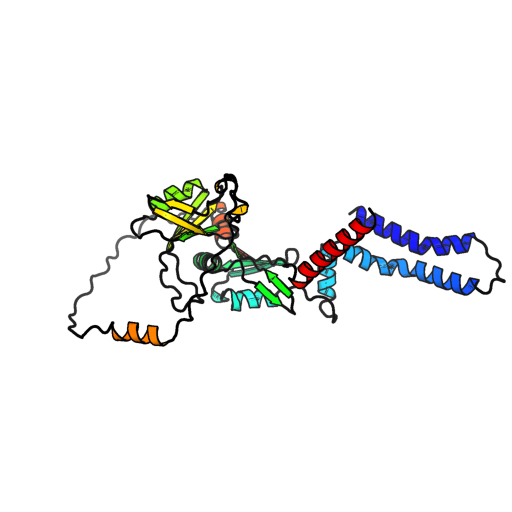0 O O . VAL A 1 180 ? -12.501 -11.330 18.837 1.00 96.19 180 VAL A O 1
ATOM 1473 N N . ILE A 1 181 ? -11.468 -9.508 18.030 1.00 93.75 181 ILE A N 1
ATOM 1474 C CA . ILE A 1 181 ? -10.265 -9.590 18.871 1.00 93.75 181 ILE A CA 1
ATOM 1475 C C . ILE A 1 181 ? -10.433 -8.726 20.122 1.00 93.75 181 ILE A C 1
ATOM 1477 O O . ILE A 1 181 ? -10.123 -9.167 21.224 1.00 93.75 181 ILE A O 1
ATOM 1481 N N . SER A 1 182 ? -10.898 -7.485 19.961 1.00 93.81 182 SER A N 1
ATOM 1482 C CA . SER A 1 182 ? -11.106 -6.565 21.082 1.00 93.81 182 SER A CA 1
ATOM 1483 C C . SER A 1 182 ? -12.113 -5.475 20.738 1.00 93.81 182 SER A C 1
ATOM 1485 O O . SER A 1 182 ? -12.137 -4.991 19.605 1.00 93.81 182 SER A O 1
ATOM 1487 N N . VAL A 1 183 ? -12.874 -5.032 21.736 1.00 94.25 183 VAL A N 1
ATOM 1488 C CA . VAL A 1 183 ? -13.695 -3.817 21.673 1.00 94.25 183 VAL A CA 1
ATOM 1489 C C . VAL A 1 183 ? -13.092 -2.795 22.626 1.00 94.25 183 VAL A C 1
ATOM 1491 O O . VAL A 1 183 ? -12.674 -3.136 23.729 1.00 94.25 183 VAL A O 1
ATOM 1494 N N . SER A 1 184 ? -12.980 -1.553 22.174 1.00 91.88 184 SER A N 1
ATOM 1495 C CA . SER A 1 184 ? -12.476 -0.448 22.981 1.00 91.88 184 SER A CA 1
ATOM 1496 C C . SER A 1 184 ? -13.171 0.848 22.602 1.00 91.88 184 SER A C 1
ATOM 1498 O O . SER A 1 184 ? -13.669 1.000 21.489 1.00 91.88 184 SER A O 1
ATOM 1500 N N . GLU A 1 185 ? -13.146 1.826 23.492 1.00 90.62 185 GLU A N 1
ATOM 1501 C CA . GLU A 1 185 ? -13.565 3.177 23.140 1.00 90.62 185 GLU A CA 1
ATOM 1502 C C . GLU A 1 185 ? -12.516 3.883 22.275 1.00 90.62 185 GLU A C 1
ATOM 1504 O O . GLU A 1 185 ? -11.301 3.732 22.450 1.00 90.62 185 GLU A O 1
ATOM 1509 N N . GLY A 1 186 ? -13.006 4.650 21.310 1.00 86.69 186 GLY A N 1
ATOM 1510 C CA . GLY A 1 186 ? -12.210 5.506 20.458 1.00 86.69 186 GLY A CA 1
ATOM 1511 C C . GLY A 1 186 ? -11.668 6.700 21.231 1.00 86.69 186 GLY A C 1
ATOM 1512 O O . GLY A 1 186 ? -12.251 7.180 22.204 1.00 86.69 186 GLY A O 1
ATOM 1513 N N . ARG A 1 187 ? -10.521 7.196 20.775 1.00 89.62 187 ARG A N 1
ATOM 1514 C CA . ARG A 1 187 ? -9.887 8.395 21.317 1.00 89.62 187 ARG A CA 1
ATOM 1515 C C . ARG A 1 187 ? -9.705 9.427 20.225 1.00 89.62 187 ARG A C 1
ATOM 1517 O O . ARG A 1 187 ? -9.524 9.087 19.053 1.00 89.62 187 ARG A O 1
ATOM 1524 N N . TRP A 1 188 ? -9.735 10.692 20.616 1.00 88.19 188 TRP A N 1
ATOM 1525 C CA . TRP A 1 188 ? -9.352 11.781 19.732 1.00 88.19 188 TRP A CA 1
ATOM 1526 C C . TRP A 1 188 ? -7.892 11.609 19.283 1.00 88.19 188 TRP A C 1
ATOM 1528 O O . TRP A 1 188 ? -7.033 11.293 20.115 1.00 88.19 188 TRP A O 1
ATOM 1538 N N . PRO A 1 189 ? -7.608 11.803 17.981 1.00 84.56 189 PRO A N 1
ATOM 1539 C CA . PRO A 1 189 ? -6.293 11.554 17.409 1.00 84.56 189 PRO A CA 1
ATOM 1540 C C . PRO A 1 189 ? -5.255 12.535 17.948 1.00 84.56 189 PRO A C 1
ATOM 1542 O O . PRO A 1 189 ? -5.590 13.647 18.359 1.00 84.56 189 PRO A O 1
ATOM 1545 N N . SER A 1 190 ? -3.979 12.169 17.832 1.00 81.75 190 SER A N 1
ATOM 1546 C CA . SER A 1 190 ? -2.857 12.966 18.347 1.00 81.75 190 SER A CA 1
ATOM 1547 C C . SER A 1 190 ? -2.758 14.376 17.743 1.00 81.75 190 SER A C 1
ATOM 1549 O O . SER A 1 190 ? -2.146 15.257 18.336 1.00 81.75 190 SER A O 1
ATOM 1551 N N . LYS A 1 191 ? -3.376 14.597 16.575 1.00 80.44 191 LYS A N 1
ATOM 1552 C CA . LYS A 1 191 ? -3.430 15.895 15.881 1.00 80.44 191 LYS A CA 1
ATOM 1553 C C . LYS A 1 191 ? -4.544 16.825 16.402 1.00 80.44 191 LYS A C 1
ATOM 1555 O O . LYS A 1 191 ? -4.568 17.993 16.030 1.00 80.44 191 LYS A O 1
ATOM 1560 N N . SER A 1 192 ? -5.488 16.318 17.201 1.00 84.62 192 SER A N 1
ATOM 1561 C CA . SER A 1 192 ? -6.619 17.089 17.742 1.00 84.62 192 SER A CA 1
ATOM 1562 C C . SER A 1 192 ? -6.233 17.804 19.045 1.00 84.62 192 SER A C 1
ATOM 1564 O O . SER A 1 192 ? -5.489 17.226 19.841 1.00 84.62 192 SER A O 1
ATOM 1566 N N . PRO A 1 193 ? -6.787 18.998 19.343 1.00 87.69 193 PRO A N 1
ATOM 1567 C CA . PRO A 1 193 ? -6.629 19.633 20.656 1.00 87.69 193 PRO A CA 1
ATOM 1568 C C . PRO A 1 193 ? -7.168 18.775 21.814 1.00 87.69 193 PRO A C 1
ATOM 1570 O O . PRO A 1 193 ? -6.749 18.952 22.952 1.00 87.69 193 PRO A O 1
ATOM 1573 N N . LEU A 1 194 ? -8.065 17.825 21.528 1.00 90.12 194 LEU A N 1
ATOM 1574 C CA . LEU A 1 194 ? -8.644 16.896 22.506 1.00 90.12 194 LEU A CA 1
ATOM 1575 C C . LEU A 1 194 ? -7.896 15.554 22.580 1.00 90.12 194 LEU A C 1
ATOM 1577 O O . LEU A 1 194 ? -8.441 14.579 23.094 1.00 90.12 194 LEU A O 1
ATOM 1581 N N . SER A 1 195 ? -6.679 15.483 22.030 1.00 86.50 195 SER A N 1
ATOM 1582 C CA . SER A 1 195 ? -5.856 14.271 21.934 1.00 86.50 195 SER A CA 1
ATOM 1583 C C . SER A 1 195 ? -5.914 13.397 23.191 1.00 86.50 195 SER A C 1
ATOM 1585 O O . SER A 1 195 ? -5.685 13.852 24.312 1.00 86.50 195 SER A O 1
ATOM 1587 N N . GLY A 1 196 ? -6.216 12.113 22.994 1.00 84.00 196 GLY A N 1
ATOM 1588 C CA . GLY A 1 196 ? -6.244 11.113 24.062 1.00 84.00 196 GLY A CA 1
ATOM 1589 C C . GLY A 1 196 ? -7.550 11.031 24.856 1.00 84.00 196 GLY A C 1
ATOM 1590 O O . GLY A 1 196 ? -7.774 9.997 25.493 1.00 84.00 196 GLY A O 1
ATOM 1591 N N . LEU A 1 197 ? -8.433 12.033 24.783 1.00 89.25 197 LEU A N 1
ATOM 1592 C CA . LEU A 1 197 ? -9.773 11.950 25.372 1.00 89.25 197 LEU A CA 1
ATOM 1593 C C . LEU A 1 197 ? -10.644 10.946 24.613 1.00 89.25 197 LEU A C 1
ATOM 1595 O O . LEU A 1 197 ? -10.475 10.753 23.407 1.00 89.25 197 LEU A O 1
ATOM 1599 N N . LEU A 1 198 ? -11.573 10.313 25.329 1.00 88.12 198 LEU A N 1
ATOM 1600 C CA . LEU A 1 198 ? -12.561 9.408 24.744 1.00 88.12 198 LEU A CA 1
ATOM 1601 C C . LEU A 1 198 ? -13.482 10.206 23.813 1.00 88.12 198 LEU A C 1
ATOM 1603 O O . LEU A 1 198 ? -13.891 11.318 24.146 1.00 88.12 198 LEU A O 1
ATOM 1607 N N . ASN A 1 199 ? -13.755 9.669 22.625 1.00 88.56 199 ASN A N 1
ATOM 1608 C CA . ASN A 1 199 ? -14.550 10.354 21.601 1.00 88.56 199 ASN A CA 1
ATOM 1609 C C . ASN A 1 199 ? -15.962 9.774 21.429 1.00 88.56 199 ASN A C 1
ATOM 1611 O O . ASN A 1 199 ? -16.675 10.209 20.533 1.00 88.56 199 ASN A O 1
ATOM 1615 N N . GLY A 1 200 ? -16.350 8.799 22.257 1.00 85.50 200 GLY A N 1
ATOM 1616 C CA . GLY A 1 200 ? -17.660 8.142 22.206 1.00 85.50 200 GLY A CA 1
ATOM 1617 C C . GLY A 1 200 ? -17.804 7.074 21.116 1.00 85.50 200 GLY A C 1
ATOM 1618 O O . GLY A 1 200 ? -18.726 6.268 21.180 1.00 85.50 200 GLY A O 1
ATOM 1619 N N . ASN A 1 201 ? -16.880 6.990 20.156 1.00 91.06 201 ASN A N 1
ATOM 1620 C CA . ASN A 1 201 ? -16.934 5.961 19.120 1.00 91.06 201 ASN A CA 1
ATOM 1621 C C . ASN A 1 201 ? -16.516 4.604 19.691 1.00 91.06 201 ASN A C 1
ATOM 1623 O O . ASN A 1 201 ? -15.630 4.520 20.542 1.00 91.06 201 ASN A O 1
ATOM 1627 N N . ARG A 1 202 ? -17.080 3.514 19.170 1.00 93.75 202 ARG A N 1
ATOM 1628 C CA . ARG A 1 202 ? -16.682 2.153 19.558 1.00 93.75 202 ARG A CA 1
ATOM 1629 C C . ARG A 1 202 ? -15.755 1.575 18.496 1.00 93.75 202 ARG A C 1
ATOM 1631 O O . ARG A 1 202 ? -16.131 1.417 17.340 1.00 93.75 202 ARG A O 1
ATOM 1638 N N . CYS A 1 203 ? -14.518 1.284 18.877 1.00 93.06 203 CYS A N 1
ATOM 1639 C CA . CYS A 1 203 ? -13.502 0.690 18.017 1.00 93.06 203 CYS A CA 1
ATOM 1640 C C . CYS A 1 203 ? -13.470 -0.826 18.232 1.00 93.06 203 CYS A C 1
ATOM 1642 O O . CYS A 1 203 ? -13.102 -1.310 19.301 1.00 93.06 203 CYS A O 1
ATOM 1644 N N . VAL A 1 204 ? -13.816 -1.575 17.196 1.00 95.19 204 VAL A N 1
ATOM 1645 C CA . VAL A 1 204 ? -13.795 -3.034 17.167 1.00 95.19 204 VAL A CA 1
ATOM 1646 C C . VAL A 1 204 ? -12.611 -3.477 16.327 1.00 95.19 204 VAL A C 1
ATOM 1648 O O . VAL A 1 204 ? -12.557 -3.245 15.121 1.00 95.19 204 VAL A O 1
ATOM 1651 N N . ARG A 1 205 ? -11.641 -4.128 16.960 1.00 94.38 205 ARG A N 1
ATOM 1652 C CA . ARG A 1 205 ? -10.565 -4.804 16.246 1.00 94.38 205 ARG A CA 1
ATOM 1653 C C . ARG A 1 205 ? -11.002 -6.224 15.937 1.00 94.38 205 ARG A C 1
ATOM 1655 O O . ARG A 1 205 ? -11.346 -6.969 16.854 1.00 94.38 205 ARG A O 1
ATOM 1662 N N . MET A 1 206 ? -10.962 -6.607 14.669 1.00 94.88 206 MET A N 1
ATOM 1663 C CA . MET A 1 206 ? -11.413 -7.927 14.235 1.00 94.88 206 MET A CA 1
ATOM 1664 C C . MET A 1 206 ? -10.724 -8.383 12.954 1.00 94.88 206 MET A C 1
ATOM 1666 O O . MET A 1 206 ? -10.200 -7.567 12.199 1.00 94.88 206 MET A O 1
ATOM 1670 N N . THR A 1 207 ? -10.770 -9.682 12.690 1.00 94.25 207 THR A N 1
ATOM 1671 C CA . THR A 1 207 ? -10.434 -10.251 11.382 1.00 94.25 207 THR A CA 1
ATOM 1672 C C . THR A 1 207 ? -11.737 -10.504 10.637 1.00 94.25 207 THR A C 1
ATOM 1674 O O . THR A 1 207 ? -12.514 -11.369 11.039 1.00 94.25 207 THR A O 1
ATOM 1677 N N . ALA A 1 208 ? -12.003 -9.721 9.591 1.00 91.00 208 ALA A N 1
ATOM 1678 C CA . ALA A 1 208 ? -13.241 -9.821 8.826 1.00 91.00 208 ALA A CA 1
ATOM 1679 C C . ALA A 1 208 ? -13.222 -11.046 7.899 1.00 91.00 208 ALA A C 1
ATOM 1681 O O . ALA A 1 208 ? -12.287 -11.220 7.117 1.00 91.00 208 ALA A O 1
ATOM 1682 N N . SER A 1 209 ? -14.259 -11.877 7.984 1.00 90.44 209 SER A N 1
ATOM 1683 C CA . SER A 1 209 ? -14.530 -12.979 7.052 1.00 90.44 209 SER A CA 1
ATOM 1684 C C . SER A 1 209 ? -15.572 -12.600 6.001 1.00 90.44 209 SER A C 1
ATOM 1686 O O . SER A 1 209 ? -15.566 -13.158 4.907 1.00 90.44 209 SER A O 1
ATOM 1688 N N . GLU A 1 210 ? -16.440 -11.637 6.316 1.00 87.69 210 GLU A N 1
ATOM 1689 C CA . GLU A 1 210 ? -17.475 -11.119 5.422 1.00 87.69 210 GLU A CA 1
ATOM 1690 C C . GLU A 1 210 ? -17.395 -9.592 5.289 1.00 87.69 210 GLU A C 1
ATOM 1692 O O . GLU A 1 210 ? -16.699 -8.906 6.042 1.00 87.69 210 GLU A O 1
ATOM 1697 N N . LEU A 1 211 ? -18.107 -9.048 4.299 1.00 89.25 211 LEU A N 1
ATOM 1698 C CA . LEU A 1 211 ? -18.201 -7.605 4.099 1.00 89.25 211 LEU A CA 1
ATOM 1699 C C . LEU A 1 211 ? -19.033 -6.970 5.213 1.00 89.25 211 LEU A C 1
ATOM 1701 O O . LEU A 1 211 ? -20.175 -7.354 5.450 1.00 89.25 211 LEU A O 1
ATOM 1705 N N . ILE A 1 212 ? -18.465 -5.950 5.851 1.00 92.19 212 ILE A N 1
ATOM 1706 C CA . ILE A 1 212 ? -19.147 -5.178 6.888 1.00 92.19 212 ILE A CA 1
ATOM 1707 C C . ILE A 1 212 ? -19.885 -4.011 6.210 1.00 92.19 212 ILE A C 1
ATOM 1709 O O . ILE A 1 212 ? -19.220 -3.219 5.520 1.00 92.19 212 ILE A O 1
ATOM 1713 N N . PRO A 1 213 ? -21.218 -3.890 6.373 1.00 90.00 213 PRO A N 1
ATOM 1714 C CA . PRO A 1 213 ? -22.003 -2.811 5.780 1.00 90.00 213 PRO A CA 1
ATOM 1715 C C . PRO A 1 213 ? -21.640 -1.451 6.384 1.00 90.00 213 PRO A C 1
ATOM 1717 O O . PRO A 1 213 ? -21.092 -1.363 7.483 1.00 90.00 213 PRO A O 1
ATOM 1720 N N . SER A 1 214 ? -21.940 -0.373 5.655 1.00 90.12 214 SER A N 1
ATOM 1721 C CA . SER A 1 214 ? -21.607 0.991 6.089 1.00 90.12 214 SER A CA 1
ATOM 1722 C C . SER A 1 214 ? -22.589 1.522 7.129 1.00 90.12 214 SER A C 1
ATOM 1724 O O . SER A 1 214 ? -22.257 2.448 7.860 1.00 90.12 214 SER A O 1
ATOM 1726 N N . HIS A 1 215 ? -23.793 0.960 7.181 1.00 90.50 215 HIS A N 1
ATOM 1727 C CA . HIS A 1 215 ? -24.798 1.236 8.199 1.00 90.50 215 HIS A CA 1
ATOM 1728 C C . HIS A 1 215 ? -25.333 -0.087 8.731 1.00 90.50 215 HIS A C 1
ATOM 1730 O O . HIS A 1 215 ? -25.556 -1.023 7.963 1.00 90.50 215 HIS A O 1
ATOM 1736 N N . MET A 1 216 ? -25.534 -0.169 10.040 1.00 91.88 216 MET A N 1
ATOM 1737 C CA . MET A 1 216 ? -26.132 -1.340 10.673 1.00 91.88 216 MET A CA 1
ATOM 1738 C C . MET A 1 216 ? -26.845 -0.953 11.962 1.00 91.88 216 MET A C 1
ATOM 1740 O O . MET A 1 216 ? -26.652 0.141 12.486 1.00 91.88 216 MET A O 1
ATOM 1744 N N . GLU A 1 217 ? -27.637 -1.881 12.483 1.00 92.81 217 GLU A N 1
ATOM 1745 C CA . GLU A 1 217 ? -28.309 -1.736 13.767 1.00 92.81 217 GLU A CA 1
ATOM 1746 C C . GLU A 1 217 ? -27.672 -2.669 14.798 1.00 92.81 217 GLU A C 1
ATOM 1748 O O . GLU A 1 217 ? -27.655 -3.890 14.615 1.00 92.81 217 GLU A O 1
ATOM 1753 N N . VAL A 1 218 ? -27.152 -2.104 15.886 1.00 92.56 218 VAL A N 1
ATOM 1754 C CA . VAL A 1 218 ? -26.569 -2.850 17.004 1.00 92.56 218 VAL A CA 1
ATOM 1755 C C . VAL A 1 218 ? -27.423 -2.587 18.234 1.00 92.56 218 VAL A C 1
ATOM 1757 O O . VAL A 1 218 ? -27.500 -1.460 18.703 1.00 92.56 218 VAL A O 1
ATOM 1760 N N . ASP A 1 219 ? -28.056 -3.639 18.756 1.00 90.62 219 ASP A N 1
ATOM 1761 C CA . ASP A 1 219 ? -28.877 -3.571 19.976 1.00 90.62 219 ASP A CA 1
ATOM 1762 C C . ASP A 1 219 ? -30.050 -2.570 19.899 1.00 90.62 219 ASP A C 1
ATOM 1764 O O . ASP A 1 219 ? -30.385 -1.905 20.873 1.00 90.62 219 ASP A O 1
ATOM 1768 N N . GLY A 1 220 ? -30.671 -2.442 18.721 1.00 87.38 220 GLY A N 1
ATOM 1769 C CA . GLY A 1 220 ? -31.765 -1.493 18.484 1.00 87.38 220 GLY A CA 1
ATOM 1770 C C . GLY A 1 220 ? -31.311 -0.075 18.123 1.00 87.38 220 GLY A C 1
ATOM 1771 O O . GLY A 1 220 ? -32.151 0.769 17.816 1.00 87.38 220 GLY A O 1
ATOM 1772 N N . GLU A 1 221 ? -30.003 0.199 18.126 1.00 90.31 221 GLU A N 1
ATOM 1773 C CA . GLU A 1 221 ? -29.444 1.509 17.787 1.00 90.31 221 GLU A CA 1
ATOM 1774 C C . GLU A 1 221 ? -28.785 1.508 16.406 1.00 90.31 221 GLU A C 1
ATOM 1776 O O . GLU A 1 221 ? -28.041 0.596 16.038 1.00 90.31 221 GLU A O 1
ATOM 1781 N N . GLN A 1 222 ? -29.050 2.556 15.626 1.00 92.12 222 GLN A N 1
ATOM 1782 C CA . GLN A 1 222 ? -28.458 2.745 14.305 1.00 92.12 222 GLN A CA 1
ATOM 1783 C C . GLN A 1 222 ? -27.029 3.268 14.441 1.00 92.12 222 GLN A C 1
ATOM 1785 O O . GLN A 1 222 ? -26.800 4.293 15.073 1.00 92.12 222 GLN A O 1
ATOM 1790 N N . THR A 1 223 ? -26.076 2.599 13.796 1.00 93.25 223 THR A N 1
ATOM 1791 C CA . THR A 1 223 ? -24.669 3.003 13.781 1.00 93.25 223 THR A CA 1
ATOM 1792 C C . THR A 1 223 ? -24.142 3.121 12.359 1.00 93.25 223 THR A C 1
ATOM 1794 O O . THR A 1 223 ? -24.416 2.297 11.478 1.00 93.25 223 THR A O 1
ATOM 1797 N N . PHE A 1 224 ? -23.361 4.173 12.128 1.00 91.94 224 PHE A N 1
ATOM 1798 C CA . PHE A 1 224 ? -22.540 4.300 10.934 1.00 91.94 224 PHE A CA 1
ATOM 1799 C C . PHE A 1 224 ? -21.194 3.612 11.167 1.00 91.94 224 PHE A C 1
ATOM 1801 O O . PHE A 1 224 ? -20.600 3.733 12.235 1.00 91.94 224 PHE A O 1
ATOM 1808 N N . VAL A 1 225 ? -20.693 2.897 10.163 1.00 92.06 225 VAL A N 1
ATOM 1809 C CA . VAL A 1 225 ? -19.507 2.050 10.290 1.00 92.06 225 VAL A CA 1
ATOM 1810 C C . VAL A 1 225 ? -18.435 2.462 9.298 1.00 92.06 225 VAL A C 1
ATOM 1812 O O . VAL A 1 225 ? -18.677 2.552 8.092 1.00 92.06 225 VAL A O 1
ATOM 1815 N N . THR A 1 226 ? -17.220 2.665 9.812 1.00 90.12 226 THR A N 1
ATOM 1816 C CA . THR A 1 226 ? -16.046 2.992 8.995 1.00 90.12 226 THR A CA 1
ATOM 1817 C C . THR A 1 226 ? -14.860 2.099 9.309 1.00 90.12 226 THR A C 1
ATOM 1819 O O . THR A 1 226 ? -14.513 1.927 10.478 1.00 90.12 226 THR A O 1
ATOM 1822 N N . TYR A 1 227 ? -14.179 1.605 8.281 1.00 89.25 227 TYR A N 1
ATOM 1823 C CA . TYR A 1 227 ? -12.920 0.871 8.421 1.00 89.25 227 TYR A CA 1
ATOM 1824 C C . TYR A 1 227 ? -12.014 1.066 7.202 1.00 89.25 227 TYR A C 1
ATOM 1826 O O . TYR A 1 227 ? -12.444 1.485 6.125 1.00 89.25 227 TYR A O 1
ATOM 1834 N N . HIS A 1 228 ? -10.726 0.772 7.377 1.00 80.94 228 HIS A N 1
ATOM 1835 C CA . HIS A 1 228 ? -9.742 0.855 6.297 1.00 80.94 228 HIS A CA 1
ATOM 1836 C C . HIS A 1 228 ? -10.030 -0.177 5.204 1.00 80.94 228 HIS A C 1
ATOM 1838 O O . HIS A 1 228 ? -10.221 -1.354 5.496 1.00 80.94 228 HIS A O 1
ATOM 1844 N N . GLY A 1 229 ? -10.026 0.257 3.941 1.00 75.69 229 GLY A N 1
ATOM 1845 C CA . GLY A 1 229 ? -10.299 -0.620 2.794 1.00 75.69 229 GLY A CA 1
ATOM 1846 C C . GLY A 1 229 ? -11.784 -0.895 2.534 1.00 75.69 229 GLY A C 1
ATOM 1847 O O . GLY A 1 229 ? -12.099 -1.735 1.693 1.00 75.69 229 GLY A O 1
ATOM 1848 N N . GLN A 1 230 ? -12.691 -0.187 3.215 1.00 81.25 230 GLN A N 1
ATOM 1849 C CA . GLN A 1 230 ? -14.131 -0.297 2.993 1.00 81.25 230 GLN A CA 1
ATOM 1850 C C . GLN A 1 230 ? -14.508 0.012 1.540 1.00 81.25 230 GLN A C 1
ATOM 1852 O O . GLN A 1 230 ? -14.046 0.987 0.936 1.00 81.25 230 GLN A O 1
ATOM 1857 N N . VAL A 1 231 ? -15.366 -0.836 0.973 1.00 70.31 231 VAL A N 1
ATOM 1858 C CA . VAL A 1 231 ? -15.815 -0.701 -0.412 1.00 70.31 231 VAL A CA 1
ATOM 1859 C C . VAL A 1 231 ? -16.797 0.478 -0.513 1.00 70.31 231 VAL A C 1
ATOM 1861 O O . VAL A 1 231 ? -17.730 0.555 0.286 1.00 70.31 231 VAL A O 1
ATOM 1864 N N . PRO A 1 232 ? -16.639 1.404 -1.480 1.00 63.91 232 PRO A N 1
ATOM 1865 C CA . PRO A 1 232 ? -17.557 2.530 -1.635 1.00 63.91 232 PRO A CA 1
ATOM 1866 C C . PRO A 1 232 ? -19.009 2.087 -1.874 1.00 63.91 232 PRO A C 1
ATOM 1868 O O . PRO A 1 232 ? -19.249 1.173 -2.664 1.00 63.91 232 PRO A O 1
ATOM 1871 N N . LYS A 1 233 ? -19.973 2.805 -1.275 1.00 59.09 233 LYS A N 1
ATOM 1872 C CA . LYS A 1 233 ? -21.427 2.520 -1.316 1.00 59.09 233 LYS A CA 1
ATOM 1873 C C . LYS A 1 233 ? -21.973 2.152 -2.703 1.00 59.09 233 LYS A C 1
ATOM 1875 O O . LYS A 1 233 ? -22.721 1.195 -2.843 1.00 59.09 233 LYS A O 1
ATOM 1880 N N . TRP A 1 234 ? -21.563 2.864 -3.756 1.00 54.75 234 TRP A N 1
ATOM 1881 C CA . TRP A 1 234 ? -22.031 2.625 -5.133 1.00 54.75 234 TRP A CA 1
ATOM 1882 C C . TRP A 1 234 ? -21.610 1.267 -5.718 1.00 54.75 234 TRP A C 1
ATOM 1884 O O . TRP A 1 234 ? -22.124 0.857 -6.757 1.00 54.75 234 TRP A O 1
ATOM 1894 N N . ARG A 1 235 ? -20.666 0.578 -5.074 1.00 48.94 235 ARG A N 1
ATOM 1895 C CA . ARG A 1 235 ? -20.111 -0.704 -5.507 1.00 48.94 235 ARG A CA 1
ATOM 1896 C C . ARG A 1 235 ? -20.573 -1.876 -4.635 1.00 48.94 235 ARG A C 1
ATOM 1898 O O . ARG A 1 235 ? -20.174 -2.998 -4.928 1.00 48.94 235 ARG A O 1
ATOM 1905 N N . ASN A 1 236 ? -21.376 -1.629 -3.594 1.00 56.62 236 ASN A N 1
ATOM 1906 C CA . ASN A 1 236 ? -21.854 -2.649 -2.663 1.00 56.62 236 ASN A CA 1
ATOM 1907 C C . ASN A 1 236 ? -23.233 -3.195 -3.102 1.00 56.62 236 ASN A C 1
ATOM 1909 O O . ASN A 1 236 ? -24.223 -2.464 -3.024 1.00 56.62 236 ASN A O 1
ATOM 1913 N N . PRO A 1 237 ? -23.339 -4.455 -3.569 1.00 49.53 237 PRO A N 1
ATOM 1914 C CA . PRO A 1 237 ? -24.594 -5.003 -4.092 1.00 49.53 237 PRO A CA 1
ATOM 1915 C C . PRO A 1 237 ? -25.696 -5.169 -3.037 1.00 49.53 237 PRO A C 1
ATOM 1917 O O . PRO A 1 237 ? -26.869 -5.148 -3.391 1.00 49.53 237 PRO A O 1
ATOM 1920 N N . GLN A 1 238 ? -25.336 -5.321 -1.757 1.00 55.81 238 GLN A N 1
ATOM 1921 C CA . GLN A 1 238 ? -26.297 -5.509 -0.661 1.00 55.81 238 GLN A CA 1
ATOM 1922 C C . GLN A 1 238 ? -26.980 -4.203 -0.220 1.00 55.81 238 GLN A C 1
ATOM 1924 O O . GLN A 1 238 ? -28.102 -4.242 0.272 1.00 55.81 238 GLN A O 1
ATOM 1929 N N . GLU A 1 239 ? -26.342 -3.048 -0.436 1.00 53.72 239 GLU A N 1
ATOM 1930 C CA . GLU A 1 239 ? -26.875 -1.723 -0.067 1.00 53.72 239 GLU A CA 1
ATOM 1931 C C . GLU A 1 239 ? -27.535 -0.985 -1.252 1.00 53.72 239 GLU A C 1
ATOM 1933 O O . GLU A 1 239 ? -28.066 0.108 -1.067 1.00 53.72 239 GLU A O 1
ATOM 1938 N N . ASN A 1 240 ? -27.518 -1.548 -2.470 1.00 46.28 240 ASN A N 1
ATOM 1939 C CA . ASN A 1 240 ? -28.050 -0.888 -3.671 1.00 46.28 240 ASN A CA 1
ATOM 1940 C C . ASN A 1 240 ? -28.958 -1.798 -4.529 1.00 46.28 240 ASN A C 1
ATOM 1942 O O . ASN A 1 240 ? -28.608 -2.123 -5.673 1.00 46.28 240 ASN A O 1
ATOM 1946 N N . PRO A 1 241 ? -30.145 -2.204 -4.040 1.00 44.84 241 PRO A N 1
ATOM 1947 C CA . PRO A 1 241 ? -31.194 -2.692 -4.924 1.00 44.84 241 PRO A CA 1
ATOM 1948 C C . PRO A 1 241 ? -31.689 -1.499 -5.752 1.00 44.84 241 PRO A C 1
ATOM 1950 O O . PRO A 1 241 ? -32.462 -0.688 -5.256 1.00 44.84 241 PRO A O 1
ATOM 1953 N N . ARG A 1 242 ? -31.193 -1.345 -6.989 1.00 40.62 242 ARG A N 1
ATOM 1954 C CA . ARG A 1 242 ? -31.545 -0.226 -7.887 1.00 40.62 242 ARG A CA 1
ATOM 1955 C C . ARG A 1 242 ? -33.066 0.016 -7.904 1.00 40.62 242 ARG A C 1
ATOM 1957 O O . ARG A 1 242 ? -33.776 -0.810 -8.482 1.00 40.62 242 ARG A O 1
ATOM 1964 N N . PRO A 1 243 ? -33.576 1.142 -7.374 1.00 41.69 243 PRO A N 1
ATOM 1965 C CA . PRO A 1 243 ? -34.941 1.566 -7.645 1.00 41.69 243 PRO A CA 1
ATOM 1966 C C . PRO A 1 243 ? -34.995 2.230 -9.035 1.00 41.69 243 PRO A C 1
ATOM 1968 O O . PRO A 1 243 ? -33.980 2.773 -9.491 1.00 41.69 243 PRO A O 1
ATOM 1971 N N . PRO A 1 244 ? -36.144 2.220 -9.736 1.00 38.31 244 PRO A N 1
ATOM 1972 C CA . PRO A 1 244 ? -36.280 2.911 -11.013 1.00 38.31 244 PRO A CA 1
ATOM 1973 C C . PRO A 1 244 ? -36.121 4.420 -10.796 1.00 38.31 244 PRO A C 1
ATOM 1975 O O . PRO A 1 244 ? -36.829 5.023 -9.994 1.00 38.31 244 PRO A O 1
ATOM 1978 N N . VAL A 1 245 ? -35.169 5.031 -11.501 1.00 41.53 245 VAL A N 1
ATOM 1979 C CA . VAL A 1 245 ? -34.860 6.460 -11.389 1.00 41.53 245 VAL A CA 1
ATOM 1980 C C . VAL A 1 245 ? -35.976 7.281 -12.041 1.00 41.53 245 VAL A C 1
ATOM 1982 O O . VAL A 1 245 ? -36.072 7.326 -13.267 1.00 41.53 245 VAL A O 1
ATOM 1985 N N . ALA A 1 246 ? -36.780 7.974 -11.235 1.00 35.94 246 ALA A N 1
ATOM 1986 C CA . ALA A 1 246 ? -37.523 9.151 -11.681 1.00 35.94 246 ALA A CA 1
ATOM 1987 C C . ALA A 1 246 ? -36.617 10.386 -11.521 1.00 35.94 246 ALA A C 1
ATOM 1989 O O . ALA A 1 246 ? -36.038 10.601 -10.456 1.00 35.94 246 ALA A O 1
ATOM 1990 N N . LYS A 1 247 ? -36.446 11.169 -12.592 1.00 32.94 247 LYS A N 1
ATOM 1991 C CA . LYS A 1 247 ? -35.679 12.427 -12.576 1.00 32.94 247 LYS A CA 1
ATOM 1992 C C . LYS A 1 247 ? -36.495 13.519 -11.868 1.00 32.94 247 LYS A C 1
ATOM 1994 O O . LYS A 1 247 ? -37.629 13.725 -12.293 1.00 32.94 247 LYS A O 1
ATOM 1999 N N . PRO A 1 248 ? -35.954 14.249 -10.877 1.00 37.75 248 PRO A N 1
ATOM 2000 C CA . PRO A 1 248 ? -36.555 15.495 -10.423 1.00 37.75 248 PRO A CA 1
ATOM 2001 C C . PRO A 1 248 ? -36.002 16.689 -11.210 1.00 37.75 248 PRO A C 1
ATOM 2003 O O . PRO A 1 248 ? -34.811 16.739 -11.532 1.00 37.75 248 PRO A O 1
ATOM 2006 N N . ASP A 1 249 ? -36.890 17.634 -11.508 1.00 34.91 249 ASP A N 1
ATOM 2007 C CA . ASP A 1 249 ? -36.612 18.884 -12.204 1.00 34.91 249 ASP A CA 1
ATOM 2008 C C . ASP A 1 249 ? -35.707 19.816 -11.381 1.00 34.91 249 ASP A C 1
ATOM 2010 O O . ASP A 1 249 ? -35.883 20.012 -10.178 1.00 34.91 249 ASP A O 1
ATOM 2014 N N . ASN A 1 250 ? -34.715 20.395 -12.060 1.00 41.16 250 ASN A N 1
ATOM 2015 C CA . ASN A 1 250 ? -33.847 21.448 -11.540 1.00 41.16 250 ASN A CA 1
ATOM 2016 C C . ASN A 1 250 ? -34.658 22.732 -11.366 1.00 41.16 250 ASN A C 1
ATOM 2018 O O . ASN A 1 250 ? -35.101 23.248 -12.380 1.00 41.16 250 ASN A O 1
ATOM 2022 N N . HIS A 1 251 ? -34.771 23.267 -10.148 1.00 37.66 251 HIS A N 1
ATOM 2023 C CA . HIS A 1 251 ? -34.735 24.702 -9.815 1.00 37.66 251 HIS A CA 1
ATOM 2024 C C . HIS A 1 251 ? -34.957 24.853 -8.299 1.00 37.66 251 HIS A C 1
ATOM 2026 O O . HIS A 1 251 ? -36.092 24.796 -7.857 1.00 37.66 251 HIS A O 1
ATOM 2032 N N . ASP A 1 252 ? -33.869 24.949 -7.522 1.00 34.75 252 ASP A N 1
ATOM 2033 C CA . ASP A 1 252 ? -33.750 25.719 -6.262 1.00 34.75 252 ASP A CA 1
ATOM 2034 C C . ASP A 1 252 ? -32.500 25.270 -5.491 1.00 34.75 252 ASP A C 1
ATOM 2036 O O . ASP A 1 252 ? -32.528 24.366 -4.657 1.00 34.75 252 ASP A O 1
ATOM 2040 N N . TRP A 1 253 ? -31.364 25.915 -5.767 1.00 39.62 253 TRP A N 1
ATOM 2041 C CA . TRP A 1 253 ? -30.201 25.832 -4.884 1.00 39.62 253 TRP A CA 1
ATOM 2042 C C . TRP A 1 253 ? -30.219 27.032 -3.939 1.00 39.62 253 TRP A C 1
ATOM 2044 O O . TRP A 1 253 ? -29.934 28.162 -4.334 1.00 39.62 253 TRP A O 1
ATOM 2054 N N . LEU A 1 254 ? -30.577 26.755 -2.684 1.00 38.69 254 LEU A N 1
ATOM 2055 C CA . LEU A 1 254 ? -30.441 27.650 -1.538 1.00 38.69 254 LEU A CA 1
ATOM 2056 C C . LEU A 1 254 ? -28.983 28.121 -1.394 1.00 38.69 254 LEU A C 1
ATOM 2058 O O . LEU A 1 254 ? -28.040 27.340 -1.528 1.00 38.69 254 LEU A O 1
ATOM 2062 N N . ALA A 1 255 ? -28.827 29.417 -1.125 1.00 38.16 255 ALA A N 1
ATOM 2063 C CA . ALA A 1 255 ? -27.556 30.109 -0.946 1.00 38.16 255 ALA A CA 1
ATOM 2064 C C . ALA A 1 255 ? -26.645 29.448 0.117 1.00 38.16 255 ALA A C 1
ATOM 2066 O O . ALA A 1 255 ? -27.146 28.856 1.077 1.00 38.16 255 ALA A O 1
ATOM 2067 N N . PRO A 1 256 ? -25.309 29.575 -0.006 1.00 39.12 256 PRO A N 1
ATOM 2068 C CA . PRO A 1 256 ? -24.378 29.061 0.996 1.00 39.12 256 PRO A CA 1
ATOM 2069 C C . PRO A 1 256 ? -24.602 29.736 2.363 1.00 39.12 256 PRO A C 1
ATOM 2071 O O . PRO A 1 256 ? -24.883 30.938 2.410 1.00 39.12 256 PRO A O 1
ATOM 2074 N N . PRO A 1 257 ? -24.460 29.006 3.487 1.00 42.16 257 PRO A N 1
ATOM 2075 C CA . PRO A 1 257 ? -24.583 29.604 4.810 1.00 42.16 257 PRO A CA 1
ATOM 2076 C C . PRO A 1 257 ? -23.447 30.618 5.055 1.00 42.16 257 PRO A C 1
ATOM 2078 O O . PRO A 1 257 ? -22.314 30.385 4.620 1.00 42.16 257 PRO A O 1
ATOM 2081 N N . PRO A 1 258 ? -23.720 31.740 5.748 1.00 38.56 258 PRO A N 1
ATOM 2082 C CA . PRO A 1 258 ? -22.714 32.764 6.001 1.00 38.56 258 PRO A CA 1
ATOM 2083 C C . PRO A 1 258 ? -21.615 32.263 6.959 1.00 38.56 258 PRO A C 1
ATOM 2085 O O . PRO A 1 258 ? -21.875 31.407 7.811 1.00 38.56 258 PRO A O 1
ATOM 2088 N N . PRO A 1 259 ? -20.384 32.795 6.845 1.00 42.06 259 PRO A N 1
ATOM 2089 C CA . PRO A 1 259 ? -19.252 32.365 7.659 1.00 42.06 259 PRO A CA 1
ATOM 2090 C C . PRO A 1 259 ? -19.447 32.703 9.145 1.00 42.06 259 PRO A C 1
ATOM 2092 O O . PRO A 1 259 ? -19.935 33.774 9.503 1.00 42.06 259 PRO A O 1
ATOM 2095 N N . LEU A 1 260 ? -19.040 31.776 10.016 1.00 41.66 260 LEU A N 1
ATOM 2096 C CA . LEU A 1 260 ? -19.085 31.919 11.473 1.00 41.66 260 LEU A CA 1
ATOM 2097 C C . LEU A 1 260 ? -18.054 32.964 11.935 1.00 41.66 260 LEU A C 1
ATOM 2099 O O . LEU A 1 260 ? -16.850 32.740 11.826 1.00 41.66 260 LEU A O 1
ATOM 2103 N N . THR A 1 261 ? -18.516 34.100 12.458 1.00 48.34 261 THR A N 1
ATOM 2104 C CA . THR A 1 261 ? -17.672 35.143 13.060 1.00 48.34 261 THR A CA 1
ATOM 2105 C C . THR A 1 261 ? -17.402 34.881 14.548 1.00 48.34 261 THR A C 1
ATOM 2107 O O . THR A 1 261 ? -18.216 34.284 15.257 1.00 48.34 261 THR A O 1
ATOM 2110 N N . MET A 1 262 ? -16.238 35.351 15.016 1.00 45.69 262 MET A N 1
ATOM 2111 C CA . MET A 1 262 ? -15.695 35.173 16.377 1.00 45.69 262 MET A CA 1
ATOM 2112 C C . MET A 1 262 ? -16.635 35.609 17.518 1.00 45.69 262 MET A C 1
ATOM 2114 O O . MET A 1 262 ? -16.504 35.120 18.639 1.00 45.69 262 MET A O 1
ATOM 2118 N N . ASP A 1 263 ? -17.630 36.452 17.239 1.00 46.44 263 ASP A N 1
ATOM 2119 C CA . ASP A 1 263 ? -18.579 36.955 18.240 1.00 46.44 263 ASP A CA 1
ATOM 2120 C C . ASP A 1 263 ? -19.489 35.868 18.837 1.00 46.44 263 ASP A C 1
ATOM 2122 O O . ASP A 1 263 ? -19.944 35.996 19.975 1.00 46.44 263 ASP A O 1
ATOM 2126 N N . ARG A 1 264 ? -19.724 34.749 18.131 1.00 45.09 264 ARG A N 1
ATOM 2127 C CA . ARG A 1 264 ? -20.551 33.649 18.671 1.00 45.09 264 ARG A CA 1
ATOM 2128 C C . ARG A 1 264 ? -19.845 32.808 19.736 1.00 45.09 264 ARG A C 1
ATOM 2130 O O . ARG A 1 264 ? -20.525 32.218 20.572 1.00 45.09 264 ARG A O 1
ATOM 2137 N N . LEU A 1 265 ? -18.511 32.778 19.748 1.00 47.22 265 LEU A N 1
ATOM 2138 C CA . LEU A 1 265 ? -17.748 32.085 20.793 1.00 47.22 265 LEU A CA 1
ATOM 2139 C C . LEU A 1 265 ? -17.715 32.894 22.097 1.00 47.22 265 LEU A C 1
ATOM 2141 O O . LEU A 1 265 ? -17.758 32.307 23.177 1.00 47.22 265 LEU A O 1
ATOM 2145 N N . ALA A 1 266 ? -17.726 34.228 22.008 1.00 43.47 266 ALA A N 1
ATOM 2146 C CA . ALA A 1 266 ? -17.761 35.111 23.173 1.00 43.47 266 ALA A CA 1
ATOM 2147 C C . ALA A 1 266 ? -19.092 35.017 23.943 1.00 43.47 266 ALA A C 1
ATOM 2149 O O . ALA A 1 266 ? -19.093 35.017 25.173 1.00 43.47 266 ALA A O 1
ATOM 2150 N N . TYR A 1 267 ? -20.217 34.857 23.234 1.00 43.31 267 TYR A N 1
ATOM 2151 C CA . TYR A 1 267 ? -21.531 34.710 23.871 1.00 43.31 267 TYR A CA 1
ATOM 2152 C C . TYR A 1 267 ? -21.673 33.379 24.628 1.00 43.31 267 TYR A C 1
ATOM 2154 O O . TYR A 1 267 ? -22.265 33.349 25.701 1.00 43.31 267 TYR A O 1
ATOM 2162 N N . ALA A 1 268 ? -21.075 32.295 24.118 1.00 43.06 268 ALA A N 1
ATOM 2163 C CA . ALA A 1 268 ? -21.099 30.989 24.781 1.00 43.06 268 ALA A CA 1
ATOM 2164 C C . ALA A 1 268 ? -20.202 30.934 26.033 1.00 43.06 268 ALA A C 1
ATOM 2166 O O . ALA A 1 268 ? -20.528 30.230 26.987 1.00 43.06 268 ALA A O 1
ATOM 2167 N N . TYR A 1 269 ? -19.105 31.703 26.054 1.00 40.09 269 TYR A N 1
ATOM 2168 C CA . TYR A 1 269 ? -18.174 31.757 27.188 1.00 40.09 269 TYR A CA 1
ATOM 2169 C C . TYR A 1 269 ? -18.674 32.625 28.353 1.00 40.09 269 TYR A C 1
ATOM 2171 O O . TYR A 1 269 ? -18.334 32.360 29.505 1.00 40.09 269 TYR A O 1
ATOM 2179 N N . ALA A 1 270 ? -19.498 33.642 28.082 1.00 39.84 270 ALA A N 1
ATOM 2180 C CA . ALA A 1 270 ? -20.047 34.522 29.117 1.00 39.84 270 ALA A CA 1
ATOM 2181 C C . ALA A 1 270 ? -21.186 33.877 29.935 1.00 39.84 270 ALA A C 1
ATOM 2183 O O . ALA A 1 270 ? -21.487 34.336 31.034 1.00 39.84 270 ALA A O 1
ATOM 2184 N N . SER A 1 271 ? -21.803 32.803 29.429 1.00 39.94 271 SER A N 1
ATOM 2185 C CA . SER A 1 271 ? -22.942 32.115 30.059 1.00 39.94 271 SER A CA 1
ATOM 2186 C C . SER A 1 271 ? -22.575 30.902 30.929 1.00 39.94 271 SER A C 1
ATOM 2188 O O . SER A 1 271 ? -23.468 30.251 31.465 1.00 39.94 271 SER A O 1
ATOM 2190 N N . SER A 1 272 ? -21.288 30.579 31.090 1.00 38.72 272 SER A N 1
ATOM 2191 C CA . SER A 1 272 ? -20.825 29.400 31.839 1.00 38.72 272 SER A CA 1
ATOM 2192 C C . SER A 1 272 ? -19.793 29.749 32.916 1.00 38.72 272 SER A C 1
ATOM 2194 O O . SER A 1 272 ? -18.703 29.178 32.948 1.00 38.72 272 SER A O 1
ATOM 2196 N N . ALA A 1 273 ? -20.124 30.689 33.800 1.00 33.94 273 ALA A N 1
ATOM 2197 C CA . ALA A 1 273 ? -19.403 30.886 35.056 1.00 33.94 273 ALA A CA 1
ATOM 2198 C C . ALA A 1 273 ? -20.211 30.256 36.205 1.00 33.94 273 ALA A C 1
ATOM 2200 O O . ALA A 1 273 ? -21.302 30.747 36.494 1.00 33.94 273 ALA A O 1
ATOM 2201 N N . PRO A 1 274 ? -19.727 29.193 36.872 1.00 34.47 274 PRO A N 1
ATOM 2202 C CA . PRO A 1 274 ? -20.295 28.756 38.138 1.00 34.47 274 PRO A CA 1
ATOM 2203 C C . PRO A 1 274 ? -19.648 29.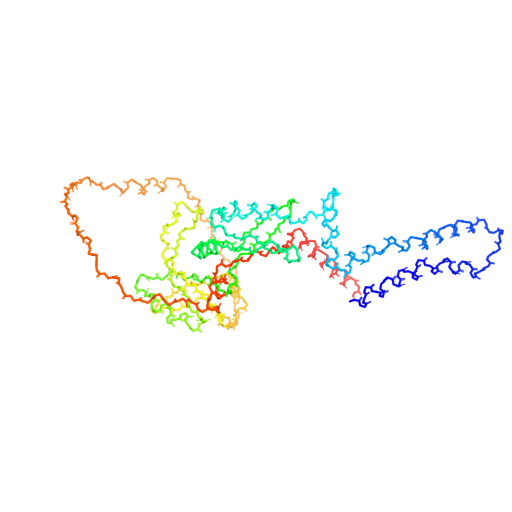511 39.301 1.00 34.47 274 PRO A C 1
ATOM 2205 O O . PRO A 1 274 ? -18.423 29.595 39.415 1.00 34.47 274 PRO A O 1
ATOM 2208 N N . GLU A 1 275 ? -20.509 30.033 40.168 1.00 28.33 275 GLU A N 1
ATOM 2209 C CA . GLU A 1 275 ? -20.193 30.623 41.462 1.00 28.33 275 GLU A CA 1
ATOM 2210 C C . GLU A 1 275 ? -19.463 29.637 42.389 1.00 28.33 275 GLU A C 1
ATOM 2212 O O . GLU A 1 275 ? -19.688 28.426 42.396 1.00 28.33 275 GLU A O 1
ATOM 2217 N N . SER A 1 276 ? -18.578 30.196 43.207 1.00 28.05 276 SER A N 1
ATOM 2218 C CA . SER A 1 276 ? -17.852 29.537 44.286 1.00 28.05 276 SER A CA 1
ATOM 2219 C C . SER A 1 276 ? -18.779 28.912 45.332 1.00 28.05 276 SER A C 1
ATOM 2221 O O . SER A 1 276 ? -19.671 29.599 45.824 1.00 28.05 276 SER A O 1
ATOM 2223 N N . SER A 1 277 ? -18.479 27.698 45.809 1.00 29.09 277 SER A N 1
ATOM 2224 C CA . SER A 1 277 ? -18.524 27.394 47.252 1.00 29.09 277 SER A CA 1
ATOM 2225 C C . SER A 1 277 ? -18.046 25.980 47.628 1.00 29.09 277 SER A C 1
ATOM 2227 O O . SER A 1 277 ? -18.414 24.976 47.036 1.00 29.09 277 SER A O 1
ATOM 2229 N N . HIS A 1 278 ? -17.250 25.975 48.699 1.00 28.89 278 HIS A N 1
ATOM 2230 C CA . HIS A 1 278 ? -17.058 24.948 49.727 1.00 28.89 278 HIS A CA 1
ATOM 2231 C C . HIS A 1 278 ? -16.400 23.594 49.402 1.00 28.89 278 HIS A C 1
ATOM 2233 O O . HIS A 1 278 ? -16.996 22.625 48.949 1.00 28.89 278 HIS A O 1
ATOM 2239 N N . ALA A 1 279 ? -15.138 23.530 49.836 1.00 26.67 279 ALA A N 1
ATOM 2240 C CA . ALA A 1 279 ? -14.382 22.332 50.151 1.00 26.67 279 ALA A CA 1
ATOM 2241 C C . ALA A 1 279 ? -14.977 21.549 51.335 1.00 26.67 279 ALA A C 1
ATOM 2243 O O . ALA A 1 279 ? -15.360 22.136 52.349 1.00 26.67 279 ALA A O 1
ATOM 2244 N N . THR A 1 280 ? -14.908 20.216 51.279 1.00 27.11 280 THR A N 1
ATOM 2245 C CA . THR A 1 280 ? -14.686 19.394 52.478 1.00 27.11 280 THR A CA 1
ATOM 2246 C C . THR A 1 280 ? -13.965 18.088 52.130 1.00 27.11 280 THR A C 1
ATOM 2248 O O . THR A 1 280 ? -14.285 17.397 51.170 1.00 27.11 280 THR A O 1
ATOM 2251 N N . SER A 1 281 ? -12.942 17.812 52.933 1.00 25.92 281 SER A N 1
ATOM 2252 C CA . SER A 1 281 ? -12.054 16.648 52.968 1.00 25.92 281 SER A CA 1
ATOM 2253 C C . SER A 1 281 ? -12.778 15.362 53.402 1.00 25.92 281 SER A C 1
ATOM 2255 O O . SER A 1 281 ? -13.629 15.429 54.285 1.00 25.92 281 SER A O 1
ATOM 2257 N N . SER A 1 282 ? -12.394 14.188 52.873 1.00 26.67 282 SER A N 1
ATOM 2258 C CA . SER A 1 282 ? -11.865 13.088 53.713 1.00 26.67 282 SER A CA 1
ATOM 2259 C C . SER A 1 282 ? -11.606 11.756 52.978 1.00 26.67 282 SER A C 1
ATOM 2261 O O . SER A 1 282 ? -12.394 11.282 52.170 1.00 26.67 282 SER A O 1
ATOM 2263 N N . ALA A 1 283 ? -10.489 11.153 53.401 1.00 28.19 283 ALA A N 1
ATOM 2264 C CA . ALA A 1 283 ? -10.245 9.731 53.664 1.00 28.19 283 ALA A CA 1
ATOM 2265 C C . ALA A 1 283 ? -10.050 8.724 52.509 1.00 28.19 283 ALA A C 1
ATOM 2267 O O . ALA A 1 283 ? -10.965 8.239 51.847 1.00 28.19 283 ALA A O 1
ATOM 2268 N N . SER A 1 284 ? -8.784 8.314 52.422 1.00 27.45 284 SER A N 1
ATOM 2269 C CA . SER A 1 284 ? -8.228 7.095 51.844 1.00 27.45 284 SER A CA 1
ATOM 2270 C C . SER A 1 284 ? -8.896 5.804 52.347 1.00 27.45 284 SER A C 1
ATOM 2272 O O . SER A 1 284 ? -9.255 5.680 53.518 1.00 27.45 284 SER A O 1
ATOM 2274 N N . LYS A 1 285 ? -8.974 4.792 51.469 1.00 30.94 285 LYS A N 1
ATOM 2275 C CA . LYS A 1 285 ? -9.228 3.387 51.835 1.00 30.94 285 LYS A CA 1
ATOM 2276 C C . LYS A 1 285 ? -8.005 2.505 51.526 1.00 30.94 285 LYS A C 1
ATOM 2278 O O . LYS A 1 285 ? -7.253 2.841 50.611 1.00 30.94 285 LYS A O 1
ATOM 2283 N N . PRO A 1 286 ? -7.785 1.409 52.280 1.00 29.83 286 PRO A N 1
ATOM 2284 C CA . PRO A 1 286 ? -6.533 0.657 52.272 1.00 29.83 286 PRO A CA 1
ATOM 2285 C C . PRO A 1 286 ? -6.483 -0.421 51.180 1.00 29.83 286 PRO A C 1
ATOM 2287 O O . PRO A 1 286 ? -7.500 -0.980 50.779 1.00 29.83 286 PRO A O 1
ATOM 2290 N N . TYR A 1 287 ? -5.256 -0.713 50.755 1.00 30.88 287 TYR A N 1
ATOM 2291 C CA . TYR A 1 287 ? -4.837 -1.761 49.825 1.00 30.88 287 TYR A CA 1
ATOM 2292 C C . TYR A 1 287 ? -4.858 -3.146 50.500 1.00 30.88 287 TYR A C 1
ATOM 2294 O O . TYR A 1 287 ? -4.281 -3.309 51.575 1.00 30.88 287 TYR A O 1
ATOM 2302 N N . ASP A 1 288 ? -5.496 -4.133 49.862 1.00 31.69 288 ASP A N 1
ATOM 2303 C CA . ASP A 1 288 ? -5.559 -5.534 50.309 1.00 31.69 288 ASP A CA 1
ATOM 2304 C C . ASP A 1 288 ? -4.571 -6.407 49.498 1.00 31.69 288 ASP A C 1
ATOM 2306 O O . ASP A 1 288 ? -4.711 -6.514 48.275 1.00 31.69 288 ASP A O 1
ATOM 2310 N N . PRO A 1 289 ? -3.549 -7.025 50.127 1.00 33.31 289 PRO A N 1
ATOM 2311 C CA . PRO A 1 289 ? -2.495 -7.754 49.436 1.00 33.31 289 PRO A CA 1
ATOM 2312 C C . PRO A 1 289 ? -2.715 -9.277 49.457 1.00 33.31 289 PRO A C 1
ATOM 2314 O O . PRO A 1 289 ? -1.818 -10.013 49.871 1.00 33.31 289 PRO A O 1
ATOM 2317 N N . ARG A 1 290 ? -3.876 -9.792 49.027 1.00 33.31 290 ARG A N 1
ATOM 2318 C CA . ARG A 1 290 ? -4.089 -11.249 48.878 1.00 33.31 290 ARG A CA 1
ATOM 2319 C C . ARG A 1 290 ? -5.002 -11.618 47.710 1.00 33.31 290 ARG A C 1
ATOM 2321 O O . ARG A 1 290 ? -6.153 -11.972 47.909 1.00 33.31 290 ARG A O 1
ATOM 2328 N N . LEU A 1 291 ? -4.446 -11.634 46.498 1.00 31.16 291 LEU A N 1
ATOM 2329 C CA . LEU A 1 291 ? -4.915 -12.475 45.385 1.00 31.16 291 LEU A CA 1
ATOM 2330 C C . LEU A 1 291 ? -3.784 -12.622 44.356 1.00 31.16 291 LEU A C 1
ATOM 2332 O O . LEU A 1 291 ? -3.734 -11.966 43.321 1.00 31.16 291 LEU A O 1
ATOM 2336 N N . ARG A 1 292 ? -2.816 -13.484 44.681 1.00 29.38 292 ARG A N 1
ATOM 2337 C CA . ARG A 1 292 ? -1.826 -14.004 43.733 1.00 29.38 292 ARG A CA 1
ATOM 2338 C C . ARG A 1 292 ? -1.829 -15.518 43.859 1.00 29.38 292 ARG A C 1
ATOM 2340 O O . ARG A 1 292 ? -1.302 -16.036 44.835 1.00 29.38 292 ARG A O 1
ATOM 2347 N N . SER A 1 293 ? -2.455 -16.197 42.901 1.00 28.33 293 SER A N 1
ATOM 2348 C CA . SER A 1 293 ? -2.272 -17.627 42.625 1.00 28.33 293 SER A CA 1
ATOM 2349 C C . SER A 1 293 ? -3.218 -18.054 41.497 1.00 28.33 293 SER A C 1
ATOM 2351 O O . SER A 1 293 ? -4.377 -18.337 41.781 1.00 28.33 293 SER A O 1
ATOM 2353 N N . ALA A 1 294 ? -2.732 -18.099 40.250 1.00 26.61 294 ALA A N 1
ATOM 2354 C CA . ALA A 1 294 ? -2.938 -19.232 39.333 1.00 26.61 294 ALA A CA 1
ATOM 2355 C C . ALA A 1 294 ? -2.367 -18.949 37.925 1.00 26.61 294 ALA A C 1
ATOM 2357 O O . ALA A 1 294 ? -2.750 -17.989 37.266 1.00 26.61 294 ALA A O 1
ATOM 2358 N N . CYS A 1 295 ? -1.484 -19.861 37.508 1.00 26.34 295 CYS A N 1
ATOM 2359 C CA . CYS A 1 295 ? -1.134 -20.258 36.141 1.00 26.34 295 CYS A CA 1
ATOM 2360 C C . CYS A 1 295 ? -0.380 -19.265 35.240 1.00 26.34 295 CYS A C 1
ATOM 2362 O O . CYS A 1 295 ? -0.935 -18.606 34.368 1.00 26.34 295 CYS A O 1
ATOM 2364 N N . THR A 1 296 ? 0.949 -19.274 35.372 1.00 30.78 296 THR A N 1
ATOM 2365 C CA . THR A 1 296 ? 1.859 -19.019 34.250 1.00 30.78 296 THR A CA 1
ATOM 2366 C C . THR A 1 296 ? 1.939 -20.282 33.392 1.00 30.78 296 THR A C 1
ATOM 2368 O O . THR A 1 296 ? 2.776 -21.148 33.647 1.00 30.78 296 THR A O 1
ATOM 2371 N N . GLU A 1 297 ? 1.065 -20.406 32.398 1.00 33.81 297 GLU A N 1
ATOM 2372 C CA . GLU A 1 297 ? 1.310 -21.309 31.272 1.00 33.81 297 GLU A CA 1
ATOM 2373 C C . GLU A 1 297 ? 2.193 -20.565 30.266 1.00 33.81 297 GLU A C 1
ATOM 2375 O O . GLU A 1 297 ? 1.880 -19.459 29.822 1.00 33.81 297 GLU A O 1
ATOM 2380 N N . THR A 1 298 ? 3.363 -21.126 29.974 1.00 33.75 298 THR A N 1
ATOM 2381 C CA . THR A 1 298 ? 4.235 -20.642 28.901 1.00 33.75 298 THR A CA 1
ATOM 2382 C C . THR A 1 298 ? 3.530 -20.867 27.559 1.00 33.75 298 THR A C 1
ATOM 2384 O O . THR A 1 298 ? 3.181 -22.018 27.289 1.00 33.75 298 THR A O 1
ATOM 2387 N N . PRO A 1 299 ? 3.325 -19.831 26.721 1.00 41.69 299 PRO A N 1
ATOM 2388 C CA . PRO A 1 299 ? 2.624 -19.977 25.445 1.00 41.69 299 PRO A CA 1
ATOM 2389 C C . PRO A 1 299 ? 3.343 -20.967 24.526 1.00 41.69 299 PRO A C 1
ATOM 2391 O O . PRO A 1 299 ? 4.576 -20.971 24.465 1.00 41.69 299 PRO A O 1
ATOM 2394 N N . SER A 1 300 ? 2.581 -21.778 23.796 1.00 41.38 300 SER A N 1
ATOM 2395 C CA . SER A 1 300 ? 3.118 -22.694 22.781 1.00 41.38 300 SER A CA 1
ATOM 2396 C C . SER A 1 300 ? 3.834 -21.928 21.652 1.00 41.38 300 SER A C 1
ATOM 2398 O O . SER A 1 300 ? 3.534 -20.760 21.403 1.00 41.38 300 SER A O 1
ATOM 2400 N N . GLU A 1 301 ? 4.789 -22.543 20.939 1.00 47.97 301 GLU A N 1
ATOM 2401 C CA . GLU A 1 301 ? 5.550 -21.852 19.874 1.00 47.97 301 GLU A CA 1
ATOM 2402 C C . GLU A 1 301 ? 4.656 -21.271 18.762 1.00 47.97 301 GLU A C 1
ATOM 2404 O O . GLU A 1 301 ? 4.972 -20.213 18.207 1.00 47.97 301 GLU A O 1
ATOM 2409 N N . ASP A 1 302 ? 3.526 -21.917 18.468 1.00 41.44 302 ASP A N 1
ATOM 2410 C CA . ASP A 1 302 ? 2.549 -21.444 17.485 1.00 41.44 302 ASP A CA 1
ATOM 2411 C C . ASP A 1 302 ? 1.752 -20.235 17.998 1.00 41.44 302 ASP A C 1
ATOM 2413 O O . ASP A 1 302 ? 1.573 -19.262 17.263 1.00 41.44 302 ASP A O 1
ATOM 2417 N N . GLU A 1 303 ? 1.372 -20.211 19.280 1.00 47.25 303 GLU A N 1
ATOM 2418 C CA . GLU A 1 303 ? 0.803 -19.014 19.914 1.00 47.25 303 GLU A CA 1
ATOM 2419 C C . GLU A 1 303 ? 1.828 -17.888 20.004 1.00 47.25 303 GLU A C 1
ATOM 2421 O O . GLU A 1 303 ? 1.484 -16.720 19.841 1.00 47.25 303 GLU A O 1
ATOM 2426 N N . MET A 1 304 ? 3.100 -18.212 20.232 1.00 43.41 304 MET A N 1
ATOM 2427 C CA . MET A 1 304 ? 4.172 -17.227 20.282 1.00 43.41 304 MET A CA 1
ATOM 2428 C C . MET A 1 304 ? 4.431 -16.622 18.894 1.00 43.41 304 MET A C 1
ATOM 2430 O O . MET A 1 304 ? 4.683 -15.420 18.795 1.00 43.41 304 MET A O 1
ATOM 2434 N N . ARG A 1 305 ? 4.295 -17.407 17.813 1.00 48.84 305 ARG A N 1
ATOM 2435 C CA . ARG A 1 305 ? 4.309 -16.918 16.421 1.00 48.84 305 ARG A CA 1
ATOM 2436 C C . ARG A 1 305 ? 3.098 -16.051 16.095 1.00 48.84 305 ARG A C 1
ATOM 2438 O O . ARG A 1 305 ? 3.292 -14.978 15.519 1.00 48.84 305 ARG A O 1
ATOM 2445 N N . ASP A 1 306 ? 1.898 -16.460 16.501 1.00 49.81 306 ASP A N 1
ATOM 2446 C CA . ASP A 1 306 ? 0.677 -15.668 16.314 1.00 49.81 306 ASP A CA 1
ATOM 2447 C C . ASP A 1 306 ? 0.760 -14.343 17.096 1.00 49.81 306 ASP A C 1
ATOM 2449 O O . ASP A 1 306 ? 0.518 -13.261 16.555 1.00 49.81 306 ASP A O 1
ATOM 2453 N N . GLN A 1 307 ? 1.253 -14.386 18.338 1.00 48.12 307 GLN A N 1
ATOM 2454 C CA . GLN A 1 307 ? 1.545 -13.198 19.143 1.00 48.12 307 GLN A CA 1
ATOM 2455 C C . GLN A 1 307 ? 2.639 -12.316 18.524 1.00 48.12 307 GLN A C 1
ATOM 2457 O O . GLN A 1 307 ? 2.530 -11.088 18.575 1.00 48.12 307 GLN A O 1
ATOM 2462 N N . LEU A 1 308 ? 3.667 -12.899 17.896 1.00 53.28 308 LEU A N 1
ATOM 2463 C CA . LEU A 1 308 ? 4.681 -12.138 17.164 1.00 53.28 308 LEU A CA 1
ATOM 2464 C C . LEU A 1 308 ? 4.105 -11.480 15.907 1.00 53.28 308 LEU A C 1
ATOM 2466 O O . LEU A 1 308 ? 4.517 -10.374 15.570 1.00 53.28 308 LEU A O 1
ATOM 2470 N N . GLN A 1 309 ? 3.189 -12.134 15.187 1.00 49.47 309 GLN A N 1
ATOM 2471 C CA . GLN A 1 309 ? 2.540 -11.564 13.999 1.00 49.47 309 GLN A CA 1
ATOM 2472 C C . GLN A 1 309 ? 1.598 -10.413 14.366 1.00 49.47 309 GLN A C 1
ATOM 2474 O O . GLN A 1 309 ? 1.602 -9.382 13.692 1.00 49.47 309 GLN A O 1
ATOM 2479 N N . ARG A 1 310 ? 0.892 -10.543 15.491 1.00 52.44 310 ARG A N 1
ATOM 2480 C CA . ARG A 1 310 ? -0.014 -9.549 16.089 1.00 52.44 310 ARG A CA 1
ATOM 2481 C C . ARG A 1 310 ? 0.638 -8.218 16.487 1.00 52.44 310 ARG A C 1
ATOM 2483 O O . ARG A 1 310 ? -0.083 -7.244 16.716 1.00 52.44 310 ARG A O 1
ATOM 2490 N N . ARG A 1 311 ? 1.970 -8.158 16.594 1.00 51.28 311 ARG A N 1
ATOM 2491 C CA . ARG A 1 311 ? 2.753 -6.949 16.940 1.00 51.28 311 ARG A CA 1
ATOM 2492 C C . ARG A 1 311 ? 3.361 -6.236 15.729 1.00 51.28 311 ARG A C 1
ATOM 2494 O O . ARG A 1 311 ? 4.055 -5.235 15.893 1.00 51.28 311 ARG A O 1
ATOM 2501 N N . LYS A 1 312 ? 3.130 -6.748 14.519 1.00 50.75 312 LYS A N 1
ATOM 2502 C CA . LYS A 1 312 ? 3.733 -6.233 13.286 1.00 50.75 312 LYS A CA 1
ATOM 2503 C C . LYS A 1 312 ? 2.695 -5.474 12.481 1.00 50.75 312 LYS A C 1
ATOM 2505 O O . LYS A 1 312 ? 1.538 -5.879 12.412 1.00 50.75 312 LYS A O 1
ATOM 2510 N N . PHE A 1 313 ? 3.114 -4.408 11.817 1.00 56.75 313 PHE A N 1
ATOM 2511 C CA . PHE A 1 313 ? 2.307 -3.738 10.803 1.00 56.75 313 PHE A CA 1
ATOM 2512 C C . PHE A 1 313 ? 3.183 -3.368 9.608 1.00 56.75 313 PHE A C 1
ATOM 2514 O O . PHE A 1 313 ? 4.412 -3.306 9.706 1.00 56.75 313 PHE A O 1
ATOM 2521 N N . THR A 1 314 ? 2.543 -3.193 8.461 1.00 56.78 314 THR A N 1
ATOM 2522 C CA . THR A 1 314 ? 3.202 -3.099 7.166 1.00 56.78 314 THR A CA 1
ATOM 2523 C C . THR A 1 314 ? 2.779 -1.813 6.466 1.00 56.78 314 THR A C 1
ATOM 2525 O O . THR A 1 314 ? 1.598 -1.474 6.427 1.00 56.78 314 THR A O 1
ATOM 2528 N N . VAL A 1 315 ? 3.764 -1.105 5.916 1.00 52.03 315 VAL A N 1
ATOM 2529 C CA . VAL A 1 315 ? 3.598 0.147 5.181 1.00 52.03 315 VAL A CA 1
ATOM 2530 C C . VAL A 1 315 ? 3.965 -0.080 3.715 1.00 52.03 315 VAL A C 1
ATOM 2532 O O . VAL A 1 315 ? 5.122 -0.388 3.425 1.00 52.03 315 VAL A O 1
ATOM 2535 N N . VAL A 1 316 ? 3.001 0.036 2.794 1.00 52.53 316 VAL A N 1
ATOM 2536 C CA . VAL A 1 316 ? 3.191 -0.292 1.361 1.00 52.53 316 VAL A CA 1
ATOM 2537 C C . VAL A 1 316 ? 2.982 0.945 0.478 1.00 52.53 316 VAL A C 1
ATOM 2539 O O . VAL A 1 316 ? 1.850 1.226 0.120 1.00 52.53 316 VAL A O 1
ATOM 2542 N N . PRO A 1 317 ? 4.018 1.679 0.052 1.00 36.97 317 PRO A N 1
ATOM 2543 C CA . PRO A 1 317 ? 3.857 2.820 -0.836 1.00 36.97 317 PRO A CA 1
ATOM 2544 C C . PRO A 1 317 ? 3.361 2.379 -2.222 1.00 36.97 317 PRO A C 1
ATOM 2546 O O . PRO A 1 317 ? 4.008 1.578 -2.903 1.00 36.97 317 PRO A O 1
ATOM 2549 N N . SER A 1 318 ? 2.232 2.941 -2.656 1.00 39.66 318 SER A N 1
ATOM 2550 C CA . SER A 1 318 ? 1.724 2.817 -4.025 1.00 39.66 318 SER A CA 1
ATOM 2551 C C . SER A 1 318 ? 1.877 4.160 -4.743 1.00 39.66 318 SER A C 1
ATOM 2553 O O . SER A 1 318 ? 1.494 5.188 -4.178 1.00 39.66 318 SER A O 1
ATOM 2555 N N . PRO A 1 319 ? 2.415 4.197 -5.977 1.00 37.47 319 PRO A N 1
ATOM 2556 C CA . PRO A 1 319 ? 2.380 5.412 -6.775 1.00 37.47 319 PRO A CA 1
ATOM 2557 C C . PRO A 1 319 ? 0.924 5.723 -7.129 1.00 37.47 319 PRO A C 1
ATOM 2559 O O . PRO A 1 319 ? 0.218 4.888 -7.697 1.00 37.47 319 PRO A O 1
ATOM 2562 N N . THR A 1 320 ? 0.470 6.913 -6.759 1.00 45.28 320 THR A N 1
ATOM 2563 C CA . THR A 1 320 ? -0.788 7.483 -7.244 1.00 45.28 320 THR A CA 1
ATOM 2564 C C . THR A 1 320 ? -0.475 8.236 -8.531 1.00 45.28 320 THR A C 1
ATOM 2566 O O . THR A 1 320 ? 0.428 9.071 -8.532 1.00 45.28 320 THR A O 1
ATOM 2569 N N . GLU A 1 321 ? -1.179 7.925 -9.627 1.00 42.50 321 GLU A N 1
ATOM 2570 C CA . GLU A 1 321 ? -1.108 8.725 -10.858 1.00 42.50 321 GLU A CA 1
ATOM 2571 C C . GLU A 1 321 ? -1.339 10.197 -10.507 1.00 42.50 321 GLU A C 1
ATOM 2573 O O . GLU A 1 321 ? -2.296 10.543 -9.807 1.00 42.50 321 GLU A O 1
ATOM 2578 N N . THR A 1 322 ? -0.443 11.067 -10.966 1.00 48.50 322 THR A N 1
ATOM 2579 C CA . THR A 1 322 ? -0.588 12.504 -10.733 1.00 48.50 322 THR A CA 1
ATOM 2580 C C . THR A 1 322 ? -1.842 13.014 -11.449 1.00 48.50 322 THR A C 1
ATOM 2582 O O . THR A 1 322 ? -2.179 12.559 -12.542 1.00 48.50 322 THR A O 1
ATOM 2585 N N . HIS A 1 323 ? -2.537 14.002 -10.876 1.00 40.03 323 HIS A N 1
ATOM 2586 C CA . HIS A 1 323 ? -3.716 14.623 -11.508 1.00 40.03 323 HIS A CA 1
ATOM 2587 C C . HIS A 1 323 ? -3.393 15.186 -12.913 1.00 40.03 323 HIS A C 1
ATOM 2589 O O . HIS A 1 323 ? -4.256 15.238 -13.787 1.00 40.03 323 HIS A O 1
ATOM 2595 N N . SER A 1 324 ? -2.122 15.545 -13.139 1.00 41.75 324 SER A N 1
ATOM 2596 C CA . SER A 1 324 ? -1.552 15.939 -14.433 1.00 41.75 324 SER A CA 1
ATOM 2597 C C . SER A 1 324 ? -1.493 14.775 -15.431 1.00 41.75 324 SER A C 1
ATOM 2599 O O . SER A 1 324 ? -1.976 14.908 -16.553 1.00 41.75 324 SER A O 1
ATOM 2601 N N . GLU A 1 325 ? -0.980 13.606 -15.031 1.00 52.66 325 GLU A N 1
ATOM 2602 C CA . GLU A 1 325 ? -0.937 12.412 -15.888 1.00 52.66 325 GLU A CA 1
ATOM 2603 C C . GLU A 1 325 ? -2.329 11.833 -16.165 1.00 52.66 325 GLU A C 1
ATOM 2605 O O . GLU A 1 325 ? -2.597 11.409 -17.291 1.00 52.66 325 GLU A O 1
ATOM 2610 N N . ALA A 1 326 ? -3.240 11.886 -15.188 1.00 54.06 326 ALA A N 1
ATOM 2611 C CA . ALA A 1 326 ? -4.638 11.500 -15.371 1.00 54.06 326 ALA A CA 1
ATOM 2612 C C . ALA A 1 326 ? -5.347 12.412 -16.391 1.00 54.06 326 ALA A C 1
ATOM 2614 O O . ALA A 1 326 ? -6.003 11.914 -17.308 1.00 54.06 326 ALA A O 1
ATOM 2615 N N . MET A 1 327 ? -5.143 13.736 -16.305 1.00 51.06 327 MET A N 1
ATOM 2616 C CA . MET A 1 327 ? -5.641 14.686 -17.309 1.00 51.06 327 MET A CA 1
ATOM 2617 C C . MET A 1 327 ? -5.008 14.462 -18.685 1.00 51.06 327 MET A C 1
ATOM 2619 O O . MET A 1 327 ? -5.712 14.522 -19.691 1.00 51.06 327 MET A O 1
ATOM 2623 N N . LYS A 1 328 ? -3.710 14.145 -18.750 1.00 62.69 328 LYS A N 1
ATOM 2624 C CA . LYS A 1 328 ? -3.006 13.880 -20.012 1.00 62.69 328 LYS A CA 1
ATOM 2625 C C . LYS A 1 328 ? -3.533 12.619 -20.702 1.00 62.69 328 LYS A C 1
ATOM 2627 O O . LYS A 1 328 ? -3.844 12.660 -21.888 1.00 62.69 328 LYS A O 1
ATOM 2632 N N . ARG A 1 329 ? -3.763 11.538 -19.948 1.00 69.69 329 ARG A N 1
ATOM 2633 C CA . ARG A 1 329 ? -4.421 10.314 -20.444 1.00 69.69 329 ARG A CA 1
ATOM 2634 C C . ARG A 1 329 ? -5.865 10.551 -20.879 1.00 69.69 329 ARG A C 1
ATOM 2636 O O . ARG A 1 329 ? -6.327 9.926 -21.833 1.00 69.69 329 ARG A O 1
ATOM 2643 N N . GLN A 1 330 ? -6.593 11.420 -20.182 1.00 63.72 330 GLN A N 1
ATOM 2644 C CA . GLN A 1 330 ? -7.971 11.758 -20.533 1.00 63.72 330 GLN A CA 1
ATOM 2645 C C . GLN A 1 330 ? -8.033 12.621 -21.803 1.00 63.72 330 GLN A C 1
ATOM 2647 O O . GLN A 1 330 ? -8.883 12.373 -22.657 1.00 63.72 330 GLN A O 1
ATOM 2652 N N . ALA A 1 331 ? -7.079 13.538 -21.987 1.00 67.75 331 ALA A N 1
ATOM 2653 C CA . ALA A 1 331 ? -6.903 14.307 -23.216 1.00 67.75 331 ALA A CA 1
ATOM 2654 C C . ALA A 1 331 ? -6.482 13.420 -24.402 1.00 67.75 331 ALA A C 1
ATOM 2656 O O . ALA A 1 331 ? -7.054 13.541 -25.483 1.00 67.75 331 ALA A O 1
ATOM 2657 N N . GLU A 1 332 ? -5.561 12.471 -24.202 1.00 80.62 332 GLU A N 1
ATOM 2658 C CA . GLU A 1 332 ? -5.165 11.503 -25.236 1.00 80.62 332 GLU A CA 1
ATOM 2659 C C . GLU A 1 332 ? -6.335 10.603 -25.654 1.00 80.62 332 GLU A C 1
ATOM 2661 O O . GLU A 1 332 ? -6.546 10.386 -26.846 1.00 80.62 332 GLU A O 1
ATOM 2666 N N . LYS A 1 333 ? -7.158 10.137 -24.703 1.00 78.38 333 LYS A N 1
ATOM 2667 C CA . LYS A 1 333 ? -8.376 9.367 -25.009 1.00 78.38 333 LYS A CA 1
ATOM 2668 C C . LYS A 1 333 ? -9.412 10.184 -25.783 1.00 78.38 333 LYS A C 1
ATOM 2670 O O . LYS A 1 333 ? -9.981 9.665 -26.740 1.00 78.38 333 LYS A O 1
ATOM 2675 N N . MET A 1 334 ? -9.633 11.447 -25.410 1.00 74.88 334 MET A N 1
ATOM 2676 C CA . MET A 1 334 ? -10.543 12.339 -26.142 1.00 74.88 334 MET A CA 1
ATOM 2677 C C . MET A 1 334 ? -10.032 12.643 -27.554 1.00 74.88 334 MET A C 1
ATOM 2679 O O . MET A 1 334 ? -10.814 12.638 -28.502 1.00 74.88 334 MET A O 1
ATOM 2683 N N . MET A 1 335 ? -8.724 12.849 -27.720 1.00 72.31 335 MET A N 1
ATOM 2684 C CA . MET A 1 335 ? -8.103 13.072 -29.026 1.00 72.31 335 MET A CA 1
ATOM 2685 C C . MET A 1 335 ? -8.202 11.826 -29.919 1.00 72.31 335 MET A C 1
ATOM 2687 O O . MET A 1 335 ? -8.505 11.947 -31.105 1.00 72.31 335 MET A O 1
ATOM 2691 N N . PHE A 1 336 ? -8.024 10.628 -29.355 1.00 75.88 336 PHE A N 1
ATOM 2692 C CA . PHE A 1 336 ? -8.145 9.368 -30.091 1.00 75.88 336 PHE A CA 1
ATOM 2693 C C . PHE A 1 336 ? -9.593 9.076 -30.519 1.00 75.88 336 PHE A C 1
ATOM 2695 O O . PHE A 1 336 ? -9.824 8.648 -31.648 1.00 75.88 336 PHE A O 1
ATOM 2702 N N . GLU A 1 337 ? -10.587 9.365 -29.669 1.00 75.69 337 GLU A N 1
ATOM 2703 C CA . GLU A 1 337 ? -12.002 9.287 -30.064 1.00 75.69 337 GLU A CA 1
ATOM 2704 C C . GLU A 1 337 ? -12.366 10.308 -31.146 1.00 75.69 337 GLU A C 1
ATOM 2706 O O . GLU A 1 337 ? -13.134 9.991 -32.055 1.00 75.69 337 GLU A O 1
ATOM 2711 N N . HIS A 1 338 ? -11.816 11.522 -31.078 1.00 70.56 338 HIS A N 1
ATOM 2712 C CA . HIS A 1 338 ? -12.081 12.557 -32.076 1.00 70.56 338 HIS A CA 1
ATOM 2713 C C . HIS A 1 338 ? -11.474 12.211 -33.444 1.00 70.56 338 HIS A C 1
ATOM 2715 O O . HIS A 1 338 ? -12.096 12.462 -34.474 1.00 70.56 338 HIS A O 1
ATOM 2721 N N . LEU A 1 339 ? -10.292 11.585 -33.460 1.00 71.12 339 LEU A N 1
ATOM 2722 C CA . LEU A 1 339 ? -9.679 11.054 -34.680 1.00 71.12 339 LEU A CA 1
ATOM 2723 C C . LEU A 1 339 ? -10.484 9.883 -35.251 1.00 71.12 339 LEU A C 1
ATOM 2725 O O . LEU A 1 339 ? -10.717 9.849 -36.455 1.00 71.12 339 LEU A O 1
ATOM 2729 N N . LYS A 1 340 ? -10.989 8.986 -34.394 1.00 71.75 340 LYS A N 1
ATOM 2730 C CA . LYS A 1 340 ? -11.827 7.858 -34.816 1.00 71.75 340 LYS A CA 1
ATOM 2731 C C . LYS A 1 340 ? -13.141 8.311 -35.474 1.00 71.75 340 LYS A C 1
ATOM 2733 O O . LYS A 1 340 ? -13.514 7.750 -36.495 1.00 71.75 340 LYS A O 1
ATOM 2738 N N . ARG A 1 341 ? -13.782 9.372 -34.960 1.00 68.44 341 ARG A N 1
ATOM 2739 C CA . ARG A 1 341 ? -15.004 9.973 -35.546 1.00 68.44 341 ARG A CA 1
ATOM 2740 C C . ARG A 1 341 ? -14.781 10.738 -36.857 1.00 68.44 341 ARG A C 1
ATOM 2742 O O . ARG A 1 341 ? -15.755 11.160 -37.461 1.00 68.44 341 ARG A O 1
ATOM 2749 N N . ARG A 1 342 ? -13.531 10.993 -37.261 1.00 62.62 342 ARG A N 1
ATOM 2750 C CA . ARG A 1 342 ? -13.201 11.624 -38.555 1.00 62.62 342 ARG A CA 1
ATOM 2751 C C . ARG A 1 342 ? -12.831 10.620 -39.647 1.00 62.62 342 ARG A C 1
ATOM 2753 O O . ARG A 1 342 ? -12.720 11.017 -40.801 1.00 62.62 342 ARG A O 1
ATOM 2760 N N . THR A 1 343 ? -12.573 9.368 -39.281 1.00 63.44 343 THR A N 1
ATOM 2761 C CA . THR A 1 343 ? -12.230 8.278 -40.211 1.00 63.44 343 THR A CA 1
ATOM 2762 C C . THR A 1 343 ? -13.379 7.299 -40.465 1.00 63.44 343 THR A C 1
ATOM 2764 O O . THR A 1 343 ? -13.219 6.399 -41.285 1.00 63.44 343 THR A O 1
ATOM 2767 N N . GLU A 1 344 ? -14.504 7.473 -39.773 1.00 47.75 344 GLU A N 1
ATOM 2768 C CA . GLU A 1 344 ? -15.826 6.923 -40.114 1.00 47.75 344 GLU A CA 1
ATOM 2769 C C . GLU A 1 344 ? -16.645 8.036 -40.776 1.00 47.75 344 GLU A C 1
ATOM 2771 O O . GLU A 1 344 ? -17.380 7.726 -41.740 1.00 47.75 344 GLU A O 1
#

Secondary structure (DSSP, 8-state):
-HHHHHHHHHHHHHHHHHHHHHHHTT--TT-TTHHHHHHHHHHHHHTHHHHHHHHHHHH-HHHHHHHHHHGGGSTTSPPP--HHHHHHHHHHTS---GGGEEEEEEETTTTEEEEEES-HHHHHHHHHH--TT-EEEETTEEEE--EEETTS-EEEEEES--TTS-HHHHHHHHTTSEEEEEEEEEE--TTSTTTTSEEEEEEEEEEESSPPPSEEEETTEEEEEEETTPPPGGG-TTT------PPPPP---PPPPPP--THHHHHHHHT--PPP---------PPP-----S--PPPPHHHHHHHHHTTEEEE--EEPPPHHHHHHHHHHHHHHHHHHHHH-

InterPro domains:
  IPR000276 G protein-coupled receptor, rhodopsin-like [PF00001] (1-56)
  IPR000276 G protein-coupled receptor, rhodopsin-like [PR00237] (1-25)
  IPR000276 G protein-coupled receptor, rhodopsin-like [PR00237] (38-64)
  IPR001681 Neurokinin receptor [PTHR46925] (2-80)
  IPR017452 GPCR, rhodopsin-like, 7TM [PS50262] (1-56)

Organism: NCBI:txid139723

Sequence (344 aa):
MIKMMVTVVIVFTICWLPFNFLMLMKLPSSWDLLPYFWFAFHWLAMSHSCYNPIIYCYMNARFRSGFILVLHGVPGVPQTFSIQDMITYIMCQLHLKREYMERVHFRPSSRTMSIDVKDQSIAVKVVSEYDPKQTLMIDGNTYLVPVSMNDGSIIVKLHDLSMSVTDRNIVQHMSRYGTVISVSEGRWPSKSPLSGLLNGNRCVRMTASELIPSHMEVDGEQTFVTYHGQVPKWRNPQENPRPPVAKPDNHDWLAPPPPLTMDRLAYAYASSAPESSHATSSASKPYDPRLRSACTETPSEDEMRDQLQRRKFTVVPSPTETHSEAMKRQAEKMMFEHLKRRTE

Foldseek 3Di:
DVVLVVVLVVQLCVLQVQLVVLVVVPDDPPDPCSVVSNVVSVVSNVCSVVCSLVSCLVPPPQSVLVVLVVCCVPPPRPHDDDPVLVVCCCCPVLVDDPVQFDDWDADSRQRKIKTFGPDLVSLVLSLLQDDQPDWDDDPNFTKRKDKFAQLQKKKKKWPDDDPPQDPVLVCVVCVVFFAWDDKDFDADHPPDPRGGDGPRIIITIGRGPHQDDQWDAGPNDIIGMDIPPHDDQVPDPVNPPDDPDDDDDDDDDDDDDDDDDPVVVVVVVVPDDDDDDDDDDDDDDDDDPDDDDDDPDPDDPVVVVSVSSSRMMMIGIDGDQDPVNVVVVVVVVVVVVVVVVVVD

pLDDT: mean 72.1, std 21.6, range [25.92, 96.81]

Radius of gyration: 32.45 Å; chains: 1; bounding box: 72×60×111 Å